Protein AF-A0A813HR28-F1 (afdb_monomer)

Secondary structure (DSSP, 8-state):
---HHHHHHHHHHHHHHHHHHHHHHHHHHHHTT------GGGGGEEEEPPTT-TT-TTS-SBHHHHHHHHHHTT-HHHHHHHHHHHHHHHHHHHH-GGG---EEE-EEEETTT--EEEBP---SSS---SPPBTTT----EEEEEEE-TTS-EE-EEE--S----S-S----------------------

Solvent-accessible surface area (backbone atoms only — not comparable to full-atom values): 11594 Å² total; per-residue (Å²): 137,89,47,70,67,61,55,53,54,52,52,54,52,52,53,53,52,50,54,53,50,53,53,50,50,56,53,50,60,58,58,72,70,72,73,70,79,75,63,73,70,32,58,36,29,28,43,44,66,42,92,89,37,80,81,46,85,84,60,47,68,17,44,41,54,41,35,52,51,29,45,77,69,70,35,54,67,23,26,52,40,31,52,53,33,51,51,51,31,52,54,52,59,74,60,40,85,85,72,57,78,54,48,73,45,62,25,24,37,24,80,80,68,16,50,41,43,60,48,36,92,72,72,88,77,83,79,69,91,50,38,34,36,68,89,77,67,48,58,67,33,32,41,46,47,39,40,46,98,87,69,48,77,50,76,42,53,41,80,47,92,66,75,87,78,84,89,79,77,97,72,85,83,86,78,82,81,82,83,81,83,81,93,78,78,89,79,88,82,136

Mean predicted aligned error: 13.17 Å

Nearest PDB structures (foldseek):
  4ywl-assembly1_A  TM=3.878E-01  e=2.815E-01  Pyrococcus furiosus DSM 3638
  7wpj-assembly1_A  TM=2.895E-01  e=6.536E+00  Staphylococcus aureus

Organism: Polarella glacialis (NCBI:txid89957)

Sequence (190 aa):
MDSEEGKAKRAAVAAGVAAAKEAQQAAASREVLVTEDIDDRLSLVLVEPNAGEEKDENIPRNLHNGVELLLKGGKADSARRLQQCVQSFFRLFELGPNSGAGKLGRACVCWSCGHCGLEGIVSEKGSSQVGVCMSCGETRTNYVQTILASGMAVPWVEASASPPESSAEKAEDADNDEDDGSLDGFDDHS

Structure (mmCIF, N/CA/C/O backbone):
data_AF-A0A813HR28-F1
#
_entry.id   AF-A0A813HR28-F1
#
loop_
_atom_site.group_PDB
_atom_site.id
_atom_site.type_symbol
_atom_site.label_atom_id
_atom_site.label_alt_id
_atom_site.label_comp_id
_atom_site.label_asym_id
_atom_site.label_entity_id
_atom_site.label_seq_id
_atom_site.pdbx_PDB_ins_code
_atom_site.Cartn_x
_atom_site.Cartn_y
_atom_site.Cartn_z
_atom_site.occupancy
_atom_site.B_iso_or_equiv
_atom_site.auth_seq_id
_atom_site.auth_comp_id
_atom_site.auth_asym_id
_atom_site.auth_atom_id
_atom_site.pdbx_PDB_model_num
ATOM 1 N N . MET A 1 1 ? -60.460 -4.716 32.148 1.00 55.06 1 MET A N 1
ATOM 2 C CA . MET A 1 1 ? -59.838 -3.405 31.855 1.00 55.06 1 MET A CA 1
ATOM 3 C C . MET A 1 1 ? -58.340 -3.648 31.773 1.00 55.06 1 MET A C 1
ATOM 5 O O . MET A 1 1 ? -57.580 -3.163 32.595 1.00 55.06 1 MET A O 1
ATOM 9 N N . ASP A 1 2 ? -57.943 -4.462 30.801 1.00 53.62 2 ASP A N 1
ATOM 10 C CA . ASP A 1 2 ? -56.555 -4.851 30.552 1.00 53.62 2 ASP A CA 1
ATOM 11 C C . ASP A 1 2 ? -56.102 -4.042 29.332 1.00 53.62 2 ASP A C 1
ATOM 13 O O . ASP A 1 2 ? -56.193 -4.480 28.191 1.00 53.62 2 ASP A O 1
ATOM 17 N N . SER A 1 3 ? -56.063 -2.724 29.518 1.00 58.66 3 SER A N 1
ATOM 18 C CA . SER A 1 3 ? -54.853 -1.927 29.742 1.00 58.66 3 SER A CA 1
ATOM 19 C C . SER A 1 3 ? -54.088 -1.711 28.443 1.00 58.66 3 SER A C 1
ATOM 21 O O . SER A 1 3 ? -53.201 -2.481 28.077 1.00 58.66 3 SER A O 1
ATOM 23 N N . GLU A 1 4 ? -54.408 -0.589 27.785 1.00 74.06 4 GLU A N 1
ATOM 24 C CA . GLU A 1 4 ? -53.591 0.043 26.737 1.00 74.06 4 GLU A CA 1
ATOM 25 C C . GLU A 1 4 ? -52.105 0.110 27.118 1.00 74.06 4 GLU A C 1
ATOM 27 O O . GLU A 1 4 ? -51.227 -0.040 26.269 1.00 74.06 4 GLU A O 1
ATOM 32 N N . GLU A 1 5 ? -51.818 0.219 28.415 1.00 74.88 5 GLU A N 1
ATOM 33 C CA . GLU A 1 5 ? -50.472 0.168 28.976 1.00 74.88 5 GLU A CA 1
ATOM 34 C C . GLU A 1 5 ? -49.713 -1.125 28.612 1.00 74.88 5 GLU A C 1
ATOM 36 O O . GLU A 1 5 ? -48.514 -1.100 28.329 1.00 74.88 5 GLU A O 1
ATOM 41 N N . GLY A 1 6 ? -50.409 -2.264 28.533 1.00 78.69 6 GLY A N 1
ATOM 42 C CA . GLY A 1 6 ? -49.833 -3.537 28.100 1.00 78.69 6 GLY A CA 1
ATOM 43 C C . GLY A 1 6 ? -49.532 -3.585 26.600 1.00 78.69 6 GLY A C 1
ATOM 44 O O . GLY A 1 6 ? -48.604 -4.281 26.183 1.00 78.69 6 GLY A O 1
ATOM 45 N N . LYS A 1 7 ? -50.275 -2.829 25.785 1.00 79.50 7 LYS A N 1
ATOM 46 C CA . LYS A 1 7 ? -50.050 -2.718 24.337 1.00 79.50 7 LYS A CA 1
ATOM 47 C C . LYS A 1 7 ? -48.843 -1.823 24.044 1.00 79.50 7 LYS A C 1
ATOM 49 O O . LYS A 1 7 ? -47.985 -2.206 23.251 1.00 79.50 7 LYS A O 1
ATOM 54 N N . ALA A 1 8 ? -48.722 -0.704 24.759 1.00 80.69 8 ALA A N 1
ATOM 55 C CA . ALA A 1 8 ? -47.580 0.204 24.663 1.00 80.69 8 ALA A CA 1
ATOM 56 C C . ALA A 1 8 ? -46.260 -0.470 25.084 1.00 80.69 8 ALA A C 1
ATOM 58 O O . ALA A 1 8 ? -45.263 -0.390 24.366 1.00 80.69 8 ALA A O 1
ATOM 59 N N . LYS A 1 9 ? -46.264 -1.219 26.197 1.00 82.62 9 LYS A N 1
ATOM 60 C CA . LYS A 1 9 ? -45.078 -1.954 26.674 1.00 82.62 9 LYS A CA 1
ATOM 61 C C . LYS A 1 9 ? -44.591 -3.000 25.665 1.00 82.62 9 LYS A C 1
ATOM 63 O O . LYS A 1 9 ? -43.393 -3.097 25.417 1.00 82.62 9 LYS A O 1
ATOM 68 N N . ARG A 1 10 ? -45.499 -3.749 25.026 1.00 83.62 10 ARG A N 1
ATOM 69 C CA . ARG A 1 10 ? -45.130 -4.741 23.995 1.00 83.62 10 ARG A CA 1
ATOM 70 C C . ARG A 1 10 ? -44.570 -4.090 22.728 1.00 83.62 10 ARG A C 1
ATOM 72 O O . ARG A 1 10 ? -43.623 -4.622 22.159 1.00 83.62 10 ARG A O 1
ATOM 79 N N . ALA A 1 11 ? -45.114 -2.944 22.317 1.00 83.94 11 ALA A N 1
ATOM 80 C CA . ALA A 1 11 ? -44.616 -2.204 21.158 1.00 83.94 11 ALA A CA 1
ATOM 81 C C . ALA A 1 11 ? -43.188 -1.674 21.382 1.00 83.94 11 ALA A C 1
ATOM 83 O O . ALA A 1 11 ? -42.338 -1.819 20.505 1.00 83.94 11 ALA A O 1
ATOM 84 N N . ALA A 1 12 ? -42.897 -1.145 22.575 1.00 83.88 12 ALA A N 1
ATOM 85 C CA . ALA A 1 12 ? -41.556 -0.678 22.929 1.00 83.88 12 ALA A CA 1
ATOM 86 C C . ALA A 1 12 ? -40.522 -1.819 22.940 1.00 83.88 12 ALA A C 1
ATOM 88 O O . ALA A 1 12 ? -39.421 -1.664 22.414 1.00 83.88 12 ALA A O 1
ATOM 89 N N . VAL A 1 13 ? -40.890 -2.989 23.475 1.00 87.56 13 VAL A N 1
ATOM 90 C CA . VAL A 1 13 ? -40.016 -4.175 23.462 1.00 87.56 13 VAL A CA 1
ATOM 91 C C . VAL A 1 13 ? -39.773 -4.665 22.032 1.00 87.56 13 VAL A C 1
ATOM 93 O O . VAL A 1 13 ? -38.633 -4.949 21.676 1.00 87.56 13 VAL A O 1
ATOM 96 N N . ALA A 1 14 ? -40.807 -4.712 21.186 1.00 86.62 14 ALA A N 1
ATOM 97 C CA . ALA A 1 14 ? -40.659 -5.118 19.788 1.00 86.62 14 ALA A CA 1
ATOM 98 C C . ALA A 1 14 ? -39.732 -4.174 18.999 1.00 86.62 14 ALA A C 1
ATOM 100 O O . ALA A 1 14 ? -38.884 -4.648 18.244 1.00 86.62 14 ALA A O 1
ATOM 101 N N . ALA A 1 15 ? -39.840 -2.859 19.220 1.00 86.00 15 ALA A N 1
ATOM 102 C CA . ALA A 1 15 ? -38.957 -1.870 18.602 1.00 86.00 15 ALA A CA 1
ATOM 103 C C . ALA A 1 15 ? -37.496 -2.023 19.064 1.00 86.00 15 ALA A C 1
ATOM 105 O O . ALA A 1 15 ? -36.584 -1.998 18.239 1.00 86.00 15 ALA A O 1
ATOM 106 N N . GLY A 1 16 ? -37.269 -2.254 20.363 1.00 86.88 16 GLY A N 1
ATOM 107 C CA . GLY A 1 16 ? -35.927 -2.503 20.899 1.00 86.88 16 GLY A CA 1
ATOM 108 C C . GLY A 1 16 ? -35.284 -3.776 20.339 1.00 86.88 16 GLY A C 1
ATOM 109 O O . GLY A 1 16 ? -34.107 -3.772 19.984 1.00 86.88 16 GLY A O 1
ATOM 110 N N . VAL A 1 17 ? -36.063 -4.854 20.194 1.00 87.25 17 VAL A N 1
ATOM 111 C CA . VAL A 1 17 ? -35.587 -6.118 19.606 1.00 87.25 17 VAL A CA 1
ATOM 112 C C . VAL A 1 17 ? -35.268 -5.958 18.116 1.00 87.25 17 VAL A C 1
ATOM 114 O O . VAL A 1 17 ? -34.267 -6.502 17.657 1.00 87.25 17 VAL A O 1
ATOM 117 N N . ALA A 1 18 ? -36.067 -5.194 17.363 1.00 86.06 18 ALA A N 1
ATOM 118 C CA . ALA A 1 18 ? -35.799 -4.922 15.951 1.00 86.06 18 ALA A CA 1
ATOM 119 C C . ALA A 1 18 ? -34.487 -4.142 15.756 1.00 86.06 18 ALA A C 1
ATOM 121 O O . ALA A 1 18 ? -33.635 -4.581 14.987 1.00 86.06 18 ALA A O 1
ATOM 122 N N . ALA A 1 19 ? -34.277 -3.068 16.524 1.00 85.19 19 ALA A N 1
ATOM 123 C CA . ALA A 1 19 ? -33.050 -2.271 16.462 1.00 85.19 19 ALA A CA 1
ATOM 124 C C . ALA A 1 19 ? -31.798 -3.082 16.846 1.00 85.19 19 ALA A C 1
ATOM 126 O O . ALA A 1 19 ? -30.759 -2.978 16.196 1.00 85.19 19 ALA A O 1
ATOM 127 N N . ALA A 1 20 ? -31.895 -3.939 17.870 1.00 85.19 20 ALA A N 1
ATOM 128 C CA . ALA A 1 20 ? -30.795 -4.818 18.266 1.00 85.19 20 ALA A CA 1
ATOM 129 C C . ALA A 1 20 ? -30.466 -5.862 17.187 1.00 85.19 20 ALA A C 1
ATOM 131 O O . ALA A 1 20 ? -29.294 -6.144 16.934 1.00 85.19 20 ALA A O 1
ATOM 132 N N . LYS A 1 21 ? -31.492 -6.411 16.525 1.00 83.62 21 LYS A N 1
ATOM 133 C CA . LYS A 1 21 ? -31.315 -7.387 15.448 1.00 83.62 21 LYS A CA 1
ATOM 134 C C . LYS A 1 21 ? -30.681 -6.748 14.214 1.00 83.62 21 LYS A C 1
ATOM 136 O O . LYS A 1 21 ? -29.790 -7.350 13.634 1.00 83.62 21 LYS A O 1
ATOM 141 N N . GLU A 1 22 ? -31.073 -5.527 13.861 1.00 81.00 22 GLU A N 1
ATOM 142 C CA . GLU A 1 22 ? -30.492 -4.769 12.745 1.00 81.00 22 GLU A CA 1
ATOM 143 C C . GLU A 1 22 ? -29.020 -4.403 13.012 1.00 81.00 22 GLU A C 1
ATOM 145 O O . GLU A 1 22 ? -28.164 -4.608 12.152 1.00 81.00 22 GLU A O 1
ATOM 150 N N . ALA A 1 23 ? -28.688 -3.995 14.244 1.00 74.81 23 ALA A N 1
ATOM 151 C CA . ALA A 1 23 ? -27.305 -3.763 14.665 1.00 74.81 23 ALA A CA 1
ATOM 152 C C . ALA A 1 23 ? -26.454 -5.050 14.643 1.00 74.81 23 ALA A C 1
ATOM 154 O O . ALA A 1 23 ? -25.317 -5.028 14.171 1.00 74.81 23 ALA A O 1
ATOM 155 N N . GLN A 1 24 ? -27.003 -6.184 15.098 1.00 73.19 24 GLN A N 1
ATOM 156 C CA . GLN A 1 24 ? -26.329 -7.486 15.007 1.00 73.19 24 GLN A CA 1
ATOM 157 C C . GLN A 1 24 ? -26.153 -7.949 13.560 1.00 73.19 24 GLN A C 1
ATOM 159 O O . GLN A 1 24 ? -25.108 -8.494 13.225 1.00 73.19 24 GLN A O 1
ATOM 164 N N . GLN A 1 25 ? -27.135 -7.722 12.688 1.00 72.56 25 GLN A N 1
ATOM 165 C CA . GLN A 1 25 ? -27.052 -8.122 11.284 1.00 72.56 25 GLN A CA 1
ATOM 166 C C . GLN A 1 25 ? -26.058 -7.244 10.508 1.00 72.56 25 GLN A C 1
ATOM 168 O O . GLN A 1 25 ? -25.321 -7.763 9.672 1.00 72.56 25 GLN A O 1
ATOM 173 N N . ALA A 1 26 ? -25.959 -5.950 10.833 1.00 64.25 26 ALA A N 1
ATOM 174 C CA . ALA A 1 26 ? -24.926 -5.055 10.311 1.00 64.25 26 ALA A CA 1
ATOM 175 C C . ALA A 1 26 ? -23.519 -5.442 10.806 1.00 64.25 26 ALA A C 1
ATOM 177 O O . ALA A 1 26 ? -22.567 -5.418 10.027 1.00 64.25 26 ALA A O 1
ATOM 178 N N . ALA A 1 27 ? -23.383 -5.859 12.070 1.00 61.34 27 ALA A N 1
ATOM 179 C CA . ALA A 1 27 ? -22.121 -6.360 12.617 1.00 61.34 27 ALA A CA 1
ATOM 180 C C . ALA A 1 27 ? -21.708 -7.708 11.993 1.00 61.34 27 ALA A C 1
ATOM 182 O O . ALA A 1 27 ? -20.568 -7.862 11.566 1.00 61.34 27 ALA A O 1
ATOM 183 N N . ALA A 1 28 ? -22.644 -8.648 11.844 1.00 59.62 28 ALA A N 1
ATOM 184 C CA . ALA A 1 28 ? -22.383 -9.959 11.249 1.00 59.62 28 ALA A CA 1
ATOM 185 C C . ALA A 1 28 ? -22.072 -9.869 9.744 1.00 59.62 28 ALA A C 1
ATOM 187 O O . ALA A 1 28 ? -21.164 -10.536 9.255 1.00 59.62 28 ALA A O 1
ATOM 188 N N . SER A 1 29 ? -22.762 -8.993 9.005 1.00 57.06 29 SER A N 1
ATOM 189 C CA . SER A 1 29 ? -22.463 -8.752 7.581 1.00 57.06 29 SER A CA 1
ATOM 190 C C . SER A 1 29 ? -21.098 -8.082 7.382 1.00 57.06 29 SER A C 1
ATOM 192 O O . SER A 1 29 ? -20.493 -8.211 6.320 1.00 57.06 29 SER A O 1
ATOM 194 N N . ARG A 1 30 ? -20.591 -7.394 8.413 1.00 53.44 30 ARG A N 1
ATOM 195 C CA . ARG A 1 30 ? -19.249 -6.809 8.436 1.00 53.44 30 ARG A CA 1
ATOM 196 C C . ARG A 1 30 ? -18.159 -7.839 8.757 1.00 53.44 30 ARG A C 1
ATOM 198 O O . ARG A 1 30 ? -17.052 -7.677 8.261 1.00 53.44 30 ARG A O 1
ATOM 205 N N . GLU A 1 31 ? -18.457 -8.894 9.520 1.00 50.56 31 GLU A N 1
ATOM 206 C CA . GLU A 1 31 ? -17.506 -9.991 9.780 1.00 50.56 31 GLU A CA 1
ATOM 207 C C . GLU A 1 31 ? -17.376 -10.973 8.604 1.00 50.56 31 GLU A C 1
ATOM 209 O O . GLU A 1 31 ? -16.281 -11.453 8.326 1.00 50.56 31 GLU A O 1
ATOM 214 N N . VAL A 1 32 ? -18.451 -11.240 7.854 1.00 51.25 32 VAL A N 1
ATOM 215 C CA . VAL A 1 32 ? -18.431 -12.258 6.779 1.00 51.25 32 VAL A CA 1
ATOM 216 C C . VAL A 1 32 ? -17.663 -11.806 5.521 1.00 51.25 32 VAL A C 1
ATOM 218 O O . VAL A 1 32 ? -17.256 -12.635 4.715 1.00 51.25 32 VAL A O 1
ATOM 221 N N . LEU A 1 33 ? -17.376 -10.510 5.366 1.00 49.22 33 LEU A N 1
ATOM 222 C CA . LEU A 1 33 ? -16.606 -9.971 4.232 1.00 49.22 33 LEU A CA 1
ATOM 223 C C . LEU A 1 33 ? -15.078 -9.972 4.441 1.00 49.22 33 LEU A C 1
ATOM 225 O O . LEU A 1 33 ? -14.357 -9.482 3.576 1.00 49.22 33 LEU A O 1
ATOM 229 N N . VAL A 1 34 ? -14.576 -10.507 5.562 1.00 50.47 34 VAL A N 1
ATOM 230 C CA . VAL A 1 34 ? -13.158 -10.422 5.975 1.00 50.47 34 VAL A CA 1
ATOM 231 C C . VAL A 1 34 ? -12.502 -11.808 6.047 1.00 50.47 34 VAL A C 1
ATOM 233 O O . VAL A 1 34 ? -11.789 -12.142 6.985 1.00 50.47 34 VAL A O 1
ATOM 236 N N . THR A 1 35 ? -12.752 -12.643 5.044 1.00 55.00 35 THR A N 1
ATOM 237 C CA . THR A 1 35 ? -11.897 -13.805 4.731 1.00 55.00 35 THR A CA 1
ATOM 238 C C . THR A 1 35 ? -11.616 -13.850 3.231 1.00 55.00 35 THR A C 1
ATOM 240 O O . THR A 1 35 ? -11.616 -14.905 2.613 1.00 55.00 35 THR A O 1
ATOM 243 N N . GLU A 1 36 ? -11.411 -12.684 2.610 1.00 63.62 36 GLU A N 1
ATOM 244 C CA . GLU A 1 36 ? -10.717 -12.665 1.322 1.00 63.62 36 GLU A CA 1
ATOM 245 C C . GLU A 1 36 ? -9.285 -13.136 1.614 1.00 63.62 36 GLU A C 1
ATOM 247 O O . GLU A 1 36 ? -8.572 -12.469 2.370 1.00 63.62 36 GLU A O 1
ATOM 252 N N . ASP A 1 37 ? -8.917 -14.317 1.106 1.00 87.62 37 ASP A N 1
ATOM 253 C CA . ASP A 1 37 ? -7.559 -14.855 1.183 1.00 87.62 37 ASP A CA 1
ATOM 254 C C . ASP A 1 37 ? -6.572 -13.750 0.787 1.00 87.62 37 ASP A C 1
ATOM 256 O O . ASP A 1 37 ? -6.600 -13.243 -0.338 1.00 87.62 37 ASP A O 1
ATOM 260 N N . ILE A 1 38 ? -5.746 -13.321 1.746 1.00 91.56 38 ILE A N 1
ATOM 261 C CA . ILE A 1 38 ? -4.747 -12.279 1.510 1.00 91.56 38 ILE A CA 1
ATOM 262 C C . ILE A 1 38 ? -3.758 -12.839 0.490 1.00 91.56 38 ILE A C 1
ATOM 264 O O . ILE A 1 38 ? -3.138 -13.868 0.735 1.00 91.56 38 ILE A O 1
ATOM 268 N N . ASP A 1 39 ? -3.596 -12.153 -0.641 1.00 92.00 39 ASP A N 1
ATOM 269 C CA . ASP A 1 39 ? -2.691 -12.592 -1.707 1.00 92.00 39 ASP A CA 1
ATOM 270 C C . ASP A 1 39 ? -1.248 -12.736 -1.180 1.00 92.00 39 ASP A C 1
ATOM 272 O O . ASP A 1 39 ? -0.618 -11.758 -0.765 1.00 92.00 39 ASP A O 1
ATOM 276 N N . ASP A 1 40 ? -0.693 -13.949 -1.221 1.00 94.44 40 ASP A N 1
ATOM 277 C CA . ASP A 1 40 ? 0.668 -14.238 -0.750 1.00 94.44 40 ASP A CA 1
ATOM 278 C C . ASP A 1 40 ? 1.736 -13.386 -1.456 1.00 94.44 40 ASP A C 1
ATOM 280 O O . ASP A 1 40 ? 2.784 -13.085 -0.873 1.00 94.44 40 ASP A O 1
ATOM 284 N N . ARG A 1 41 ? 1.474 -12.913 -2.686 1.00 95.56 41 ARG A N 1
ATOM 285 C CA . ARG A 1 41 ? 2.396 -12.041 -3.438 1.00 95.56 41 ARG A CA 1
ATOM 286 C C . ARG A 1 41 ? 2.599 -10.681 -2.776 1.00 95.56 41 ARG A C 1
ATOM 288 O O . ARG A 1 41 ? 3.597 -10.020 -3.053 1.00 95.56 41 ARG A O 1
ATOM 295 N N . LEU A 1 42 ? 1.720 -10.269 -1.860 1.00 96.75 42 LEU A N 1
ATOM 296 C CA . LEU A 1 42 ? 1.915 -9.065 -1.044 1.00 96.75 42 LEU A CA 1
ATOM 297 C C . LEU A 1 42 ? 3.170 -9.149 -0.162 1.00 96.75 42 LEU A C 1
ATOM 299 O O . LEU A 1 42 ? 3.723 -8.115 0.209 1.00 96.75 42 LEU A O 1
ATOM 303 N N . SER A 1 43 ? 3.650 -10.357 0.150 1.00 97.19 43 SER A N 1
ATOM 304 C CA . SER A 1 43 ? 4.902 -10.552 0.891 1.00 97.19 43 SER A CA 1
ATOM 305 C C . SER A 1 43 ? 6.149 -10.149 0.090 1.00 97.19 43 SER A C 1
ATOM 307 O O . SER A 1 43 ? 7.179 -9.840 0.689 1.00 97.19 43 SER A O 1
ATOM 309 N N . LEU A 1 44 ? 6.044 -10.090 -1.246 1.00 97.38 44 LEU A N 1
ATOM 310 C CA . LEU A 1 44 ? 7.114 -9.669 -2.160 1.00 97.38 44 LEU A CA 1
ATOM 311 C C . LEU A 1 44 ? 7.291 -8.146 -2.211 1.00 97.38 44 LEU A C 1
ATOM 313 O O . LEU A 1 44 ? 8.283 -7.657 -2.747 1.00 97.38 44 LEU A O 1
ATOM 317 N N . VAL A 1 45 ? 6.329 -7.387 -1.684 1.00 97.94 45 VAL A N 1
ATOM 318 C CA . VAL A 1 45 ? 6.376 -5.924 -1.663 1.00 97.94 45 VAL A CA 1
ATOM 319 C C . VAL A 1 45 ? 6.791 -5.470 -0.269 1.00 97.94 45 VAL A C 1
ATOM 321 O O . VAL A 1 45 ? 5.992 -5.475 0.670 1.00 97.94 45 VAL A O 1
ATOM 324 N N . LEU A 1 46 ? 8.066 -5.112 -0.132 1.00 98.06 46 LEU A N 1
ATOM 325 C CA . LEU A 1 46 ? 8.670 -4.666 1.117 1.00 98.06 46 LEU A CA 1
ATOM 326 C C . LEU A 1 46 ? 8.304 -3.212 1.400 1.00 98.06 46 LEU A C 1
ATOM 328 O O . LEU A 1 46 ? 8.226 -2.394 0.486 1.00 98.06 46 LEU A O 1
ATOM 332 N N . VAL A 1 47 ? 8.095 -2.897 2.673 1.00 97.62 47 VAL A N 1
ATOM 333 C CA . VAL A 1 47 ? 7.859 -1.527 3.137 1.00 97.62 47 VAL A CA 1
ATOM 334 C C . VAL A 1 47 ? 9.187 -0.958 3.617 1.00 97.62 47 VAL A C 1
ATOM 336 O O . VAL A 1 47 ? 9.866 -1.569 4.441 1.00 97.62 47 VAL A O 1
ATOM 339 N N . GLU A 1 48 ? 9.548 0.214 3.110 1.00 95.88 48 GLU A N 1
ATOM 340 C CA . GLU A 1 48 ? 10.733 0.955 3.525 1.00 95.88 48 GLU A CA 1
ATOM 341 C C . GLU A 1 48 ? 10.355 1.909 4.676 1.00 95.88 48 GLU A C 1
ATOM 343 O O . GLU A 1 48 ? 9.539 2.820 4.476 1.00 95.88 48 GLU A O 1
ATOM 348 N N . PRO A 1 49 ? 10.911 1.727 5.889 1.00 94.88 49 PRO A N 1
ATOM 349 C CA . PRO A 1 49 ? 10.690 2.657 6.993 1.00 94.88 49 PRO A CA 1
ATOM 350 C C . PRO A 1 49 ? 11.170 4.066 6.626 1.00 94.88 49 PRO A C 1
ATOM 352 O O . PRO A 1 49 ? 12.197 4.220 5.957 1.00 94.88 49 PRO A O 1
ATOM 355 N N . ASN A 1 50 ? 10.451 5.101 7.066 1.00 93.25 50 ASN A N 1
ATOM 356 C CA . ASN A 1 50 ? 10.932 6.471 6.902 1.00 93.25 50 ASN A CA 1
ATOM 357 C C . ASN A 1 50 ? 12.111 6.742 7.854 1.00 93.25 50 ASN A C 1
ATOM 359 O O . ASN A 1 50 ? 12.389 5.972 8.776 1.00 93.25 50 ASN A O 1
ATOM 363 N N . ALA A 1 51 ? 12.795 7.871 7.652 1.00 91.31 51 ALA A N 1
ATOM 364 C CA . ALA A 1 51 ? 13.883 8.290 8.533 1.00 91.31 51 ALA A CA 1
ATOM 365 C C . ALA A 1 51 ? 13.408 8.412 9.991 1.00 91.31 51 ALA A C 1
ATOM 367 O O . ALA A 1 51 ? 12.487 9.174 10.288 1.00 91.31 51 ALA A O 1
ATOM 368 N N . GLY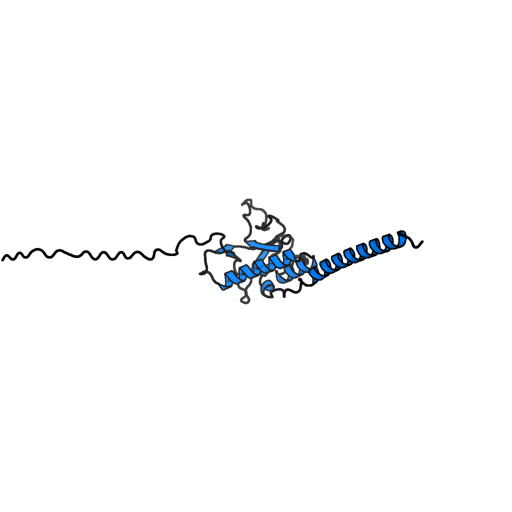 A 1 52 ? 14.063 7.688 10.898 1.00 91.88 52 GLY A N 1
ATOM 369 C CA . GLY A 1 52 ? 13.710 7.624 12.318 1.00 91.88 52 GLY A CA 1
ATOM 370 C C . GLY A 1 52 ? 12.716 6.518 12.690 1.00 91.88 52 GLY A C 1
ATOM 371 O O . GLY A 1 52 ? 12.496 6.296 13.881 1.00 91.88 52 GLY A O 1
ATOM 372 N N . GLU A 1 53 ? 12.143 5.805 11.716 1.00 93.38 53 GLU A N 1
ATOM 373 C CA . GLU A 1 53 ? 11.232 4.670 11.932 1.00 93.38 53 GLU A CA 1
ATOM 374 C C . GLU A 1 53 ? 11.951 3.309 11.850 1.00 93.38 53 GLU A C 1
ATOM 376 O O . GLU A 1 53 ? 11.327 2.262 11.988 1.00 93.38 53 GLU A O 1
ATOM 381 N N . GLU A 1 54 ? 13.274 3.272 11.655 1.00 92.38 54 GLU A N 1
ATOM 382 C CA . GLU A 1 54 ? 14.018 2.039 11.341 1.00 92.38 54 GLU A CA 1
ATOM 383 C C . GLU A 1 54 ? 14.003 1.005 12.479 1.00 92.38 54 GLU A C 1
ATOM 385 O O . GLU A 1 54 ? 14.265 -0.178 12.261 1.00 92.38 54 GLU A O 1
ATOM 390 N N . LYS A 1 55 ? 13.732 1.457 13.707 1.00 93.12 55 LYS A N 1
ATOM 391 C CA . LYS A 1 55 ? 13.635 0.622 14.913 1.00 93.12 55 LYS A CA 1
ATOM 392 C C . LYS A 1 55 ? 12.203 0.468 15.418 1.00 93.12 55 LYS A C 1
ATOM 394 O O . LYS A 1 55 ? 12.015 -0.120 16.480 1.00 93.12 55 LYS A O 1
ATOM 399 N N . ASP A 1 56 ? 11.218 1.022 14.716 1.00 93.44 56 ASP A N 1
ATOM 400 C CA . ASP A 1 56 ? 9.827 0.924 15.138 1.00 93.44 56 ASP A CA 1
ATOM 401 C C . ASP A 1 56 ? 9.271 -0.459 14.783 1.00 93.44 56 ASP A C 1
ATOM 403 O O . ASP A 1 56 ? 9.103 -0.822 13.618 1.00 93.44 56 ASP A O 1
ATOM 407 N N . GLU A 1 57 ? 8.984 -1.248 15.818 1.00 92.38 57 GLU A N 1
ATOM 408 C CA . GLU A 1 57 ? 8.415 -2.591 15.689 1.00 92.38 57 GLU A CA 1
ATOM 409 C C . GLU A 1 57 ? 6.990 -2.579 15.113 1.00 92.38 57 GLU A C 1
ATOM 411 O O . GLU A 1 57 ? 6.507 -3.615 14.654 1.00 92.38 57 GLU A O 1
ATOM 416 N N . ASN A 1 58 ? 6.320 -1.421 15.109 1.00 91.44 58 ASN A N 1
ATOM 417 C CA . ASN A 1 58 ? 4.971 -1.269 14.573 1.00 91.44 58 ASN A CA 1
ATOM 418 C C . ASN A 1 58 ? 4.945 -1.060 13.054 1.00 91.44 58 ASN A C 1
ATOM 420 O O . ASN A 1 58 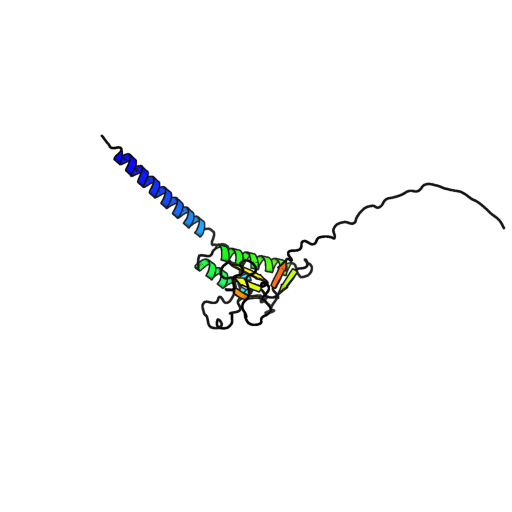? 3.864 -1.117 12.461 1.00 91.44 58 ASN A O 1
ATOM 424 N N . ILE A 1 59 ? 6.096 -0.830 12.411 1.00 94.88 59 ILE A N 1
ATOM 425 C CA . ILE A 1 59 ? 6.158 -0.695 10.956 1.00 94.88 59 ILE A CA 1
ATOM 426 C C . ILE A 1 59 ? 6.123 -2.092 10.324 1.00 94.88 59 ILE A C 1
ATOM 428 O O . ILE A 1 59 ? 7.005 -2.921 10.579 1.00 94.88 59 ILE A O 1
ATOM 432 N N . PRO A 1 60 ? 5.104 -2.401 9.500 1.00 96.69 60 PRO A N 1
ATOM 433 C CA . PRO A 1 60 ? 5.019 -3.698 8.850 1.00 96.69 60 PRO A CA 1
ATOM 434 C C . PRO A 1 60 ? 6.198 -3.872 7.894 1.00 96.69 60 PRO A C 1
ATOM 436 O O . PRO A 1 60 ? 6.564 -2.951 7.178 1.00 96.69 60 PRO A O 1
ATOM 439 N N . ARG A 1 61 ? 6.782 -5.072 7.851 1.00 96.81 61 ARG A N 1
ATOM 440 C CA . ARG A 1 61 ? 7.964 -5.357 7.013 1.00 96.81 61 ARG A CA 1
ATOM 441 C C . ARG A 1 61 ? 7.643 -5.467 5.519 1.00 96.81 61 ARG A C 1
ATOM 443 O O . ARG A 1 61 ? 8.512 -5.275 4.676 1.00 96.81 61 ARG A O 1
ATOM 450 N N . ASN A 1 62 ? 6.406 -5.827 5.197 1.00 97.81 62 ASN A N 1
ATOM 451 C CA . ASN A 1 62 ? 5.901 -6.012 3.841 1.00 97.81 62 ASN A CA 1
ATOM 452 C C . ASN A 1 62 ? 4.399 -5.681 3.798 1.00 97.81 62 ASN A C 1
ATOM 454 O O . ASN A 1 62 ? 3.762 -5.484 4.841 1.00 97.81 62 ASN A O 1
ATOM 458 N N . LEU A 1 63 ? 3.821 -5.627 2.599 1.00 97.94 63 LEU A N 1
ATOM 459 C CA . LEU A 1 63 ? 2.409 -5.282 2.433 1.00 97.94 63 LEU A CA 1
ATOM 460 C C . LEU A 1 63 ? 1.445 -6.367 2.914 1.00 97.94 63 LEU A C 1
ATOM 462 O O . LEU A 1 63 ? 0.323 -6.023 3.270 1.00 97.94 63 LEU A O 1
ATOM 466 N N . HIS A 1 64 ? 1.861 -7.632 3.004 1.00 97.25 64 HIS A N 1
ATOM 467 C CA . HIS A 1 64 ? 1.031 -8.687 3.596 1.00 97.25 64 HIS A CA 1
ATOM 468 C C . HIS A 1 64 ? 0.762 -8.383 5.081 1.00 97.25 64 HIS A C 1
ATOM 470 O O . HIS A 1 64 ? -0.389 -8.257 5.499 1.00 97.25 64 HIS A O 1
ATOM 476 N N . ASN A 1 65 ? 1.819 -8.111 5.855 1.00 96.81 65 ASN A N 1
ATOM 477 C CA . ASN A 1 65 ? 1.713 -7.645 7.240 1.00 96.81 65 ASN A CA 1
ATOM 478 C C . ASN A 1 65 ? 0.953 -6.309 7.338 1.00 96.81 65 ASN A C 1
ATOM 480 O O . ASN A 1 65 ? 0.214 -6.080 8.295 1.00 96.81 65 ASN A O 1
ATOM 484 N N . GLY A 1 66 ? 1.119 -5.424 6.349 1.00 96.88 66 GLY A N 1
ATOM 485 C CA . GLY A 1 66 ? 0.385 -4.161 6.262 1.00 96.88 66 GLY A CA 1
ATOM 486 C C . GLY A 1 66 ? -1.129 -4.351 6.108 1.00 96.88 66 GLY A C 1
ATOM 487 O O . GLY A 1 66 ? -1.905 -3.675 6.783 1.00 96.88 66 GLY A O 1
ATOM 488 N N . VAL A 1 67 ? -1.561 -5.299 5.271 1.00 96.81 67 VAL A N 1
ATOM 489 C CA . VAL A 1 67 ? -2.976 -5.672 5.120 1.00 96.81 67 VAL A CA 1
ATOM 490 C C . VAL A 1 67 ? -3.518 -6.232 6.432 1.00 96.81 67 VAL A C 1
ATOM 492 O O . VAL A 1 67 ? -4.552 -5.754 6.899 1.00 96.81 67 VAL A O 1
ATOM 495 N N . GLU A 1 68 ? -2.811 -7.164 7.080 1.00 95.06 68 GLU A N 1
ATOM 496 C CA . GLU A 1 68 ? -3.231 -7.678 8.389 1.00 95.06 68 GLU A CA 1
ATOM 497 C C . GLU A 1 68 ? -3.395 -6.565 9.430 1.00 95.06 68 GLU A C 1
ATOM 499 O O . GLU A 1 68 ? -4.356 -6.573 10.201 1.00 95.06 68 GLU A O 1
ATOM 504 N N . LEU A 1 69 ? -2.464 -5.606 9.465 1.00 95.06 69 LEU A N 1
ATOM 505 C CA . LEU A 1 69 ? -2.509 -4.479 10.391 1.00 95.06 69 LEU A CA 1
ATOM 506 C C . LEU A 1 69 ? -3.753 -3.612 10.154 1.00 95.06 69 LEU A C 1
ATOM 508 O O . LEU A 1 69 ? -4.439 -3.242 11.109 1.00 95.06 69 LEU A O 1
ATOM 512 N N . LEU A 1 70 ? -4.084 -3.320 8.892 1.00 95.38 70 LEU A N 1
ATOM 513 C CA . LEU A 1 70 ? -5.297 -2.578 8.534 1.00 95.38 70 LEU A CA 1
ATOM 514 C C . LEU A 1 70 ? -6.568 -3.339 8.937 1.00 95.38 70 LEU A C 1
ATOM 516 O O . LEU A 1 70 ? -7.490 -2.730 9.486 1.00 95.38 70 LEU A O 1
ATOM 520 N N . LEU A 1 71 ? -6.603 -4.657 8.724 1.00 94.06 71 LEU A N 1
ATOM 521 C CA . LEU A 1 71 ? -7.724 -5.513 9.122 1.00 94.06 71 LEU A CA 1
ATOM 522 C C . LEU A 1 71 ? -7.900 -5.549 10.645 1.00 94.06 71 LEU A C 1
ATOM 524 O O . LEU A 1 71 ? -8.996 -5.282 11.138 1.00 94.06 71 LEU A O 1
ATOM 528 N N . LYS A 1 72 ? -6.816 -5.780 11.399 1.00 93.31 72 LYS A N 1
ATOM 529 C CA . LYS A 1 72 ? -6.804 -5.740 12.874 1.00 93.31 72 LYS A CA 1
ATOM 530 C C . LYS A 1 72 ? -7.222 -4.366 13.410 1.00 93.31 72 LYS A C 1
ATOM 532 O O . LYS A 1 72 ? -7.880 -4.281 14.442 1.00 93.31 72 LYS A O 1
ATOM 537 N N . GLY A 1 73 ? -6.898 -3.293 12.686 1.00 93.69 73 GLY A N 1
ATOM 538 C CA . GLY A 1 73 ? -7.329 -1.925 12.979 1.00 93.69 73 GLY A CA 1
ATOM 539 C C . GLY A 1 73 ? -8.768 -1.588 12.563 1.00 93.69 73 GLY A C 1
ATOM 540 O O . GLY A 1 73 ? -9.165 -0.428 12.666 1.00 93.69 73 GLY A O 1
ATOM 541 N N . GLY A 1 74 ? -9.547 -2.550 12.054 1.00 92.56 74 GLY A N 1
ATOM 542 C CA . GLY A 1 74 ? -10.931 -2.342 11.621 1.00 92.56 74 GLY A CA 1
ATOM 543 C C . GLY A 1 74 ? -11.084 -1.520 10.335 1.00 92.56 74 GLY A C 1
ATOM 544 O O . GLY A 1 74 ? -12.191 -1.063 10.044 1.00 92.56 74 GLY A O 1
ATOM 545 N N . LYS A 1 75 ? -10.002 -1.336 9.565 1.00 95.06 75 LYS A N 1
ATOM 546 C CA . LYS A 1 75 ? -9.947 -0.575 8.305 1.00 95.06 75 LYS A CA 1
ATOM 547 C C . LYS A 1 75 ? -10.048 -1.503 7.087 1.00 95.06 75 LYS A C 1
ATOM 549 O O . LYS A 1 75 ? -9.155 -1.531 6.238 1.00 95.06 75 LYS A O 1
ATOM 554 N N . ALA A 1 76 ? -11.134 -2.271 7.005 1.00 93.19 76 ALA A N 1
ATOM 555 C CA . ALA A 1 76 ? -11.336 -3.266 5.947 1.00 93.19 76 ALA A CA 1
ATOM 556 C C . ALA A 1 76 ? -11.305 -2.661 4.530 1.00 93.19 76 ALA A C 1
ATOM 558 O O . ALA A 1 76 ? -10.683 -3.232 3.638 1.00 93.19 76 ALA A O 1
ATOM 559 N N . ASP A 1 77 ? -11.888 -1.475 4.330 1.00 94.69 77 ASP A N 1
ATOM 560 C CA . ASP A 1 77 ? -11.887 -0.804 3.022 1.00 94.69 77 ASP A CA 1
ATOM 561 C C . ASP A 1 77 ? -10.475 -0.408 2.571 1.00 94.69 77 ASP A C 1
ATOM 563 O O . ASP A 1 77 ? -10.101 -0.627 1.418 1.00 94.69 77 ASP A O 1
ATOM 567 N N . SER A 1 78 ? -9.656 0.114 3.492 1.00 96.69 78 SER A N 1
ATOM 568 C CA . SER A 1 78 ? -8.252 0.432 3.217 1.00 96.69 78 SER A CA 1
ATOM 569 C C . SER A 1 78 ? -7.454 -0.834 2.892 1.00 96.69 78 SER A C 1
ATOM 571 O O . SER A 1 78 ? -6.652 -0.831 1.963 1.00 96.69 78 SER A O 1
ATOM 573 N N . ALA A 1 79 ? -7.691 -1.929 3.620 1.00 95.69 79 ALA A N 1
ATOM 574 C CA . ALA A 1 79 ? -7.046 -3.214 3.357 1.00 95.69 79 ALA A CA 1
ATOM 575 C C . ALA A 1 79 ? -7.403 -3.752 1.962 1.00 95.69 79 ALA A C 1
ATOM 577 O O . ALA A 1 79 ? -6.510 -4.101 1.193 1.00 95.69 79 ALA A O 1
ATOM 578 N N . ARG A 1 80 ? -8.691 -3.751 1.593 1.00 94.69 80 ARG A N 1
ATOM 579 C CA . ARG A 1 80 ? -9.147 -4.156 0.254 1.00 94.69 80 ARG A CA 1
ATOM 580 C C . ARG A 1 80 ? -8.514 -3.298 -0.833 1.00 94.69 80 ARG A C 1
ATOM 582 O O . ARG A 1 80 ? -8.021 -3.825 -1.828 1.00 94.69 80 ARG A O 1
ATOM 589 N N . ARG A 1 81 ? -8.509 -1.979 -0.641 1.00 96.38 81 ARG A N 1
ATOM 590 C CA . ARG A 1 81 ? -7.920 -1.049 -1.604 1.00 96.38 81 ARG A CA 1
ATOM 591 C C . ARG A 1 81 ? -6.431 -1.317 -1.818 1.00 96.38 81 ARG A C 1
ATOM 593 O O . ARG A 1 81 ? -5.979 -1.310 -2.960 1.00 96.38 81 ARG A O 1
ATOM 600 N N . LEU A 1 82 ? -5.699 -1.607 -0.743 1.00 97.38 82 LEU A N 1
ATOM 601 C CA . LEU A 1 82 ? -4.282 -1.955 -0.807 1.00 97.38 82 LEU A CA 1
ATOM 602 C C . LEU A 1 82 ? -4.056 -3.201 -1.667 1.00 97.38 82 LEU A C 1
ATOM 604 O O . LEU A 1 82 ? -3.214 -3.181 -2.566 1.00 97.38 82 LEU A O 1
ATOM 608 N N . GLN A 1 83 ? -4.855 -4.249 -1.451 1.00 96.25 83 GLN A N 1
ATOM 609 C CA . GLN A 1 83 ? -4.789 -5.467 -2.260 1.00 96.25 83 GLN A CA 1
ATOM 610 C C . GLN A 1 83 ? -5.083 -5.185 -3.739 1.00 96.25 83 GLN A C 1
ATOM 612 O O . GLN A 1 83 ? -4.318 -5.601 -4.604 1.00 96.25 83 GLN A O 1
ATOM 617 N N . GLN A 1 84 ? -6.137 -4.422 -4.042 1.00 95.88 84 GLN A N 1
ATOM 618 C CA . GLN A 1 84 ? -6.511 -4.071 -5.419 1.00 95.88 84 GLN A CA 1
ATOM 619 C C . GLN A 1 84 ? -5.408 -3.294 -6.152 1.00 95.88 84 GLN A C 1
ATOM 621 O O . GLN A 1 84 ? -5.128 -3.565 -7.323 1.00 95.88 84 GLN A O 1
ATOM 626 N N . CYS A 1 85 ? -4.761 -2.350 -5.468 1.00 96.56 85 CYS A N 1
ATOM 627 C CA . CYS A 1 85 ? -3.621 -1.607 -5.997 1.00 96.56 85 CYS A CA 1
ATOM 628 C C . CYS A 1 85 ? -2.461 -2.542 -6.377 1.00 96.56 85 CYS A C 1
ATOM 630 O O . CYS A 1 85 ? -1.972 -2.500 -7.505 1.00 96.56 85 CYS A O 1
ATOM 632 N N . VAL A 1 86 ? -2.062 -3.433 -5.467 1.00 96.56 86 VAL A N 1
ATOM 633 C CA . VAL A 1 86 ? -0.938 -4.359 -5.688 1.00 96.56 86 VAL A CA 1
ATOM 634 C C . VAL A 1 86 ? -1.266 -5.405 -6.758 1.00 96.56 86 VAL A C 1
ATOM 636 O O . VAL A 1 86 ? -0.432 -5.707 -7.608 1.00 96.56 86 VAL A O 1
ATOM 639 N N . GLN A 1 87 ? -2.498 -5.917 -6.784 1.00 95.38 87 GLN A N 1
ATOM 640 C CA . GLN A 1 87 ? -2.964 -6.816 -7.843 1.00 95.38 87 GLN A CA 1
ATOM 641 C C . GLN A 1 87 ? -2.926 -6.141 -9.218 1.00 95.38 87 GLN A C 1
ATOM 643 O O . GLN A 1 87 ? -2.552 -6.778 -10.202 1.00 95.38 87 GLN A O 1
ATOM 648 N N . SER A 1 88 ? -3.285 -4.857 -9.294 1.00 94.31 88 SER A N 1
ATOM 649 C CA . SER A 1 88 ? -3.207 -4.084 -10.539 1.00 94.31 88 SER A CA 1
ATOM 650 C C . SER A 1 88 ? -1.759 -3.937 -11.009 1.00 94.31 88 SER A C 1
ATOM 652 O O . SER A 1 88 ? -1.482 -4.150 -12.188 1.00 94.31 88 SER A O 1
ATOM 654 N N . PHE A 1 89 ? -0.830 -3.666 -10.087 1.00 94.75 89 PHE A N 1
ATOM 655 C CA . PHE A 1 89 ? 0.606 -3.652 -10.371 1.00 94.75 89 PHE A CA 1
ATOM 656 C C . PHE A 1 89 ? 1.097 -4.998 -10.928 1.00 94.75 89 PHE A C 1
ATOM 658 O O . PHE A 1 89 ? 1.706 -5.020 -11.997 1.00 94.75 89 PHE A O 1
ATOM 665 N N . PHE A 1 90 ? 0.792 -6.125 -10.272 1.00 94.50 90 PHE A N 1
ATOM 666 C CA . PHE A 1 90 ? 1.236 -7.441 -10.752 1.00 94.50 90 PHE A CA 1
ATOM 667 C C . PHE A 1 90 ? 0.650 -7.794 -12.119 1.00 94.50 90 PHE A C 1
ATOM 669 O O . PHE A 1 90 ? 1.375 -8.305 -12.966 1.00 94.50 90 PHE A O 1
ATOM 676 N N . ARG A 1 91 ? -0.619 -7.453 -12.380 1.00 93.06 91 ARG A N 1
ATOM 677 C CA . ARG A 1 91 ? -1.221 -7.636 -13.711 1.00 93.06 91 ARG A CA 1
ATOM 678 C C . ARG A 1 91 ? -0.464 -6.860 -14.787 1.00 93.06 91 ARG A C 1
ATOM 680 O O . ARG A 1 91 ? -0.167 -7.417 -15.836 1.00 93.06 91 ARG A O 1
ATOM 687 N N . LEU A 1 92 ? -0.133 -5.592 -14.536 1.00 91.69 92 LEU A N 1
ATOM 688 C CA . LEU A 1 92 ? 0.636 -4.778 -15.485 1.00 91.69 92 LEU A CA 1
ATOM 689 C C . LEU A 1 92 ? 2.060 -5.308 -15.673 1.00 91.69 92 LEU A C 1
ATOM 691 O O . LEU A 1 92 ? 2.572 -5.325 -16.789 1.00 91.69 92 LEU A O 1
ATOM 695 N N . PHE A 1 93 ? 2.686 -5.773 -14.595 1.00 90.94 93 PHE A N 1
ATOM 696 C CA . PHE A 1 93 ? 4.018 -6.360 -14.639 1.00 90.94 93 PHE A CA 1
ATOM 697 C C . PHE A 1 93 ? 4.053 -7.657 -15.466 1.00 90.94 93 PHE A C 1
ATOM 699 O O . PHE A 1 93 ? 4.940 -7.829 -16.300 1.00 90.94 93 PHE A O 1
ATOM 706 N N . GLU A 1 94 ? 3.065 -8.539 -15.288 1.00 91.06 94 GLU A N 1
ATOM 707 C CA . GLU A 1 94 ? 2.925 -9.808 -16.022 1.00 91.06 94 GLU A CA 1
ATOM 708 C C . GLU A 1 94 ? 2.662 -9.603 -17.523 1.00 91.06 94 GLU A C 1
ATOM 710 O O . GLU A 1 94 ? 3.132 -10.393 -18.342 1.00 91.06 94 GLU A O 1
ATOM 715 N N . LEU A 1 95 ? 1.966 -8.525 -17.904 1.00 89.19 95 LEU A N 1
ATOM 716 C CA . LEU A 1 95 ? 1.753 -8.158 -19.311 1.00 89.19 95 LEU A CA 1
ATOM 717 C C . LEU A 1 95 ? 3.039 -7.684 -20.013 1.00 89.19 95 LEU A C 1
ATOM 719 O O . LEU A 1 95 ? 3.112 -7.680 -21.244 1.00 89.19 95 LEU A O 1
ATOM 723 N N . GLY A 1 96 ? 4.063 -7.304 -19.247 1.00 82.19 96 GLY A N 1
ATOM 724 C CA . GLY A 1 96 ? 5.357 -6.874 -19.758 1.00 82.19 96 GLY A CA 1
ATOM 725 C C . GLY A 1 96 ? 5.349 -5.494 -20.443 1.00 82.19 96 GLY A C 1
ATOM 726 O O . GLY A 1 96 ? 4.300 -4.876 -20.655 1.00 82.19 96 GLY A O 1
ATOM 727 N N . PRO A 1 97 ? 6.538 -4.991 -20.826 1.00 70.75 97 PRO A N 1
ATOM 728 C CA . PRO A 1 97 ? 6.742 -3.618 -21.305 1.00 70.75 97 PRO A CA 1
ATOM 729 C C . PRO A 1 97 ? 6.093 -3.298 -22.663 1.00 70.75 97 PRO A C 1
ATOM 731 O O . PRO A 1 97 ? 6.011 -2.133 -23.035 1.00 70.75 97 PRO A O 1
ATOM 734 N N . ASN A 1 98 ? 5.613 -4.303 -23.403 1.00 65.94 98 ASN A N 1
ATOM 735 C CA . ASN A 1 98 ? 4.997 -4.119 -24.723 1.00 65.94 98 ASN A CA 1
ATOM 736 C C . ASN A 1 98 ? 3.492 -3.799 -24.665 1.00 65.94 98 ASN A C 1
ATOM 738 O O . ASN A 1 98 ? 2.878 -3.584 -25.706 1.00 65.94 98 ASN A O 1
ATOM 742 N N . SER A 1 99 ? 2.885 -3.792 -23.475 1.00 63.09 99 SER A N 1
ATOM 743 C CA . SER A 1 99 ? 1.429 -3.675 -23.309 1.00 63.09 99 SER A CA 1
ATOM 744 C C . SER A 1 99 ? 0.895 -2.235 -23.221 1.00 63.09 99 SER A C 1
ATOM 746 O O . SER A 1 99 ? -0.319 -2.040 -23.186 1.00 63.09 99 SER A O 1
ATOM 748 N N . GLY A 1 100 ? 1.763 -1.217 -23.245 1.00 61.41 100 GLY A N 1
ATOM 749 C CA . GLY A 1 100 ? 1.361 0.191 -23.319 1.00 61.41 100 GLY A CA 1
ATOM 750 C C . GLY A 1 100 ? 2.306 1.145 -22.589 1.00 61.41 100 GLY A C 1
ATOM 751 O O . GLY A 1 100 ? 3.205 0.727 -21.861 1.00 61.41 100 GLY A O 1
ATOM 752 N N . ALA A 1 101 ? 2.094 2.451 -22.783 1.00 63.41 101 ALA A N 1
AT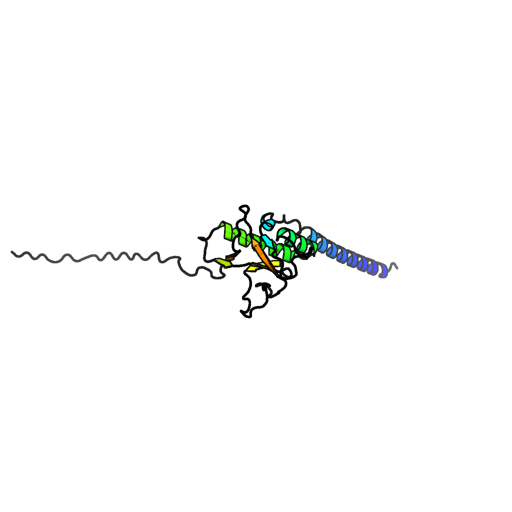OM 753 C CA . ALA A 1 101 ? 2.839 3.528 -22.131 1.00 63.41 101 ALA A CA 1
ATOM 754 C C . ALA A 1 101 ? 2.527 3.585 -20.621 1.00 63.41 101 ALA A C 1
ATOM 756 O O . ALA A 1 101 ? 1.754 4.424 -20.173 1.00 63.41 101 ALA A O 1
ATOM 757 N N . GLY A 1 102 ? 3.072 2.668 -19.826 1.00 81.12 102 GLY A N 1
ATOM 758 C CA . GLY A 1 102 ? 2.982 2.713 -18.366 1.00 81.12 102 GLY A CA 1
ATOM 759 C C . GLY A 1 102 ? 3.916 3.767 -17.769 1.00 81.12 102 GLY A C 1
ATOM 760 O O . GLY A 1 102 ? 4.982 4.054 -18.315 1.00 81.12 102 GLY A O 1
ATOM 761 N N . LYS A 1 103 ? 3.537 4.346 -16.628 1.00 89.38 103 LYS A N 1
ATOM 762 C CA . LYS A 1 103 ? 4.457 5.150 -15.814 1.00 89.38 103 LYS A CA 1
ATOM 763 C C . LYS A 1 103 ? 5.273 4.213 -14.933 1.00 89.38 103 LYS A C 1
ATOM 765 O O . LYS A 1 103 ? 4.710 3.322 -14.302 1.00 89.38 103 LYS A O 1
ATOM 770 N N . LEU A 1 104 ? 6.582 4.436 -14.889 1.00 91.31 104 LEU A N 1
ATOM 771 C CA . LEU A 1 104 ? 7.513 3.724 -14.017 1.00 91.31 104 LEU A CA 1
ATOM 772 C C . LEU A 1 104 ? 8.018 4.668 -12.929 1.00 91.31 104 LEU A C 1
ATOM 774 O O . LEU A 1 104 ? 8.296 5.834 -13.210 1.00 91.31 104 LEU A O 1
ATOM 778 N N . GLY A 1 105 ? 8.174 4.173 -11.704 1.00 91.81 105 GLY A N 1
ATOM 779 C CA . GLY A 1 105 ? 8.715 4.985 -10.618 1.00 91.81 105 GLY A CA 1
ATOM 780 C C . GLY A 1 105 ? 8.764 4.278 -9.271 1.00 91.81 105 GLY A C 1
ATOM 781 O O . GLY A 1 105 ? 8.671 3.051 -9.184 1.00 91.81 105 GLY A O 1
ATOM 782 N N . ARG A 1 106 ? 8.940 5.076 -8.212 1.00 93.00 106 ARG A N 1
ATOM 783 C CA . ARG A 1 106 ? 8.825 4.615 -6.826 1.00 93.00 106 ARG A CA 1
ATOM 784 C C . ARG A 1 106 ? 7.380 4.742 -6.370 1.00 93.00 106 ARG A C 1
ATOM 786 O O . ARG A 1 106 ? 6.709 5.727 -6.677 1.00 93.00 106 ARG A O 1
ATOM 793 N N . ALA A 1 107 ? 6.927 3.739 -5.632 1.00 95.50 107 ALA A N 1
ATOM 794 C CA . ALA A 1 107 ? 5.603 3.730 -5.043 1.00 95.50 107 ALA A CA 1
ATOM 795 C C . ALA A 1 107 ? 5.659 3.955 -3.537 1.00 95.50 107 ALA A C 1
ATOM 797 O O . ALA A 1 107 ? 6.661 3.661 -2.882 1.00 95.50 107 ALA A O 1
ATOM 798 N N . CYS A 1 108 ? 4.554 4.448 -2.991 1.00 96.62 108 CYS A N 1
ATOM 799 C CA . CYS A 1 108 ? 4.323 4.542 -1.563 1.00 96.62 108 CYS A CA 1
ATOM 800 C C . CYS A 1 108 ? 2.963 3.945 -1.187 1.00 96.62 108 CYS A C 1
ATOM 802 O O . CYS A 1 108 ? 2.013 3.948 -1.973 1.00 96.62 108 CYS A O 1
ATOM 804 N N . VAL A 1 109 ? 2.870 3.434 0.038 1.00 97.75 109 VAL A N 1
ATOM 805 C CA . VAL A 1 109 ? 1.627 2.956 0.648 1.00 97.75 109 VAL A CA 1
ATOM 806 C C . VAL A 1 109 ? 1.095 3.998 1.624 1.00 97.75 109 VAL A C 1
ATOM 808 O O . VAL A 1 109 ? 1.832 4.505 2.462 1.00 97.75 109 VAL A O 1
ATOM 811 N N . CYS A 1 110 ? -0.196 4.318 1.541 1.00 97.62 110 CYS A N 1
ATOM 812 C CA . CYS A 1 110 ? -0.872 5.227 2.462 1.00 97.62 110 CYS A CA 1
ATOM 813 C C . CYS A 1 110 ? -1.657 4.463 3.532 1.00 97.62 110 CYS A C 1
ATOM 815 O O . CYS A 1 110 ? -2.682 3.841 3.247 1.00 97.62 110 CYS A O 1
ATOM 817 N N . TRP A 1 111 ? -1.251 4.597 4.795 1.00 96.81 111 TRP A N 1
ATOM 818 C CA . TRP A 1 111 ? -1.884 3.903 5.929 1.00 96.81 111 TRP A CA 1
ATOM 819 C C . TRP A 1 111 ? -3.246 4.478 6.357 1.00 96.81 111 TRP A C 1
ATOM 821 O O . TRP A 1 111 ? -3.968 3.879 7.167 1.00 96.81 111 TRP A O 1
ATOM 831 N N . SER A 1 112 ? -3.617 5.645 5.825 1.00 96.56 112 SER A N 1
ATOM 832 C CA . SER A 1 112 ? -4.933 6.251 6.048 1.00 96.56 112 SER A CA 1
ATOM 833 C C . SER A 1 112 ? -5.979 5.664 5.100 1.00 96.56 112 SER A C 1
ATOM 835 O O . SER A 1 112 ? -6.982 5.123 5.564 1.00 96.56 112 SER A O 1
ATOM 837 N N . CYS A 1 113 ? -5.744 5.728 3.784 1.00 97.31 113 CYS A N 1
ATOM 838 C CA . CYS A 1 113 ? -6.742 5.342 2.779 1.00 97.31 113 CYS A CA 1
ATOM 839 C C . CYS A 1 113 ? -6.489 3.980 2.113 1.00 97.31 113 CYS A C 1
ATOM 841 O O . CYS A 1 113 ? -7.332 3.531 1.340 1.00 97.31 113 CYS A O 1
ATOM 843 N N . GLY A 1 114 ? -5.345 3.339 2.372 1.00 97.31 114 GLY A N 1
ATOM 844 C CA . GLY A 1 114 ? -4.981 2.049 1.783 1.00 97.31 114 GLY A CA 1
ATOM 845 C C . GLY A 1 114 ? -4.526 2.108 0.325 1.00 97.31 114 GLY A C 1
ATOM 846 O O . GLY A 1 114 ? -4.315 1.071 -0.286 1.00 97.31 114 GLY A O 1
ATOM 847 N N . HIS A 1 115 ? -4.384 3.292 -0.272 1.00 97.81 115 HIS A N 1
ATOM 848 C CA . HIS A 1 115 ? -3.834 3.402 -1.621 1.00 97.81 115 HIS A CA 1
ATOM 849 C C . HIS A 1 115 ? -2.343 3.042 -1.624 1.00 97.81 115 HIS A C 1
ATOM 851 O O . HIS A 1 115 ? -1.596 3.530 -0.776 1.00 97.81 115 HIS A O 1
ATOM 857 N N . CYS A 1 116 ? -1.926 2.223 -2.585 1.00 97.81 116 CYS A N 1
ATOM 858 C CA . CYS A 1 116 ? -0.527 1.943 -2.883 1.00 97.81 116 CYS A CA 1
ATOM 859 C C . CYS A 1 116 ? -0.289 2.215 -4.365 1.00 97.81 116 CYS A C 1
ATOM 861 O O . CYS A 1 116 ? -1.043 1.722 -5.205 1.00 97.81 116 CYS A O 1
ATOM 863 N N . GLY A 1 117 ? 0.700 3.038 -4.673 1.00 96.25 117 GLY A N 1
ATOM 864 C CA . GLY A 1 117 ? 0.917 3.494 -6.035 1.00 96.25 117 GLY A CA 1
ATOM 865 C C . GLY A 1 117 ? 2.066 4.475 -6.151 1.00 96.25 117 GLY A C 1
ATOM 866 O O . GLY A 1 117 ? 2.734 4.753 -5.155 1.00 96.25 117 GLY A O 1
ATOM 867 N N . LEU A 1 118 ? 2.298 4.987 -7.359 1.00 94.25 118 LEU A N 1
ATOM 868 C CA . LEU A 1 118 ? 3.333 5.983 -7.623 1.00 94.25 118 LEU A CA 1
ATOM 869 C C . LEU A 1 118 ? 3.171 7.198 -6.702 1.00 94.25 118 LEU A C 1
ATOM 871 O O . LEU A 1 118 ? 2.061 7.625 -6.375 1.00 94.25 118 LEU A O 1
ATOM 875 N N . GLU A 1 119 ? 4.300 7.744 -6.260 1.00 88.25 119 GLU A N 1
ATOM 876 C CA . GLU A 1 119 ? 4.291 8.939 -5.424 1.00 88.25 119 GLU A CA 1
ATOM 877 C C . GLU A 1 119 ? 3.738 10.163 -6.174 1.00 88.25 119 GLU A C 1
ATOM 879 O O . GLU A 1 119 ? 3.934 10.334 -7.381 1.00 88.25 119 GLU A O 1
ATOM 884 N N . GLY A 1 120 ? 3.042 11.041 -5.447 1.00 83.25 120 GLY A N 1
ATOM 885 C CA . GLY A 1 120 ? 2.643 12.340 -5.980 1.00 83.25 120 GLY A CA 1
ATOM 886 C C . GLY A 1 120 ? 3.842 13.254 -6.230 1.00 83.25 120 GLY A C 1
ATOM 887 O O . GLY A 1 120 ? 4.948 12.996 -5.767 1.00 83.25 120 GLY A O 1
ATOM 888 N N . ILE A 1 121 ? 3.614 14.363 -6.940 1.00 72.50 121 ILE A N 1
ATOM 889 C CA . ILE A 1 121 ? 4.655 15.366 -7.207 1.00 72.50 121 ILE A CA 1
ATOM 890 C C . ILE A 1 121 ? 5.150 15.933 -5.870 1.00 72.50 121 ILE A C 1
ATOM 892 O O . ILE A 1 121 ? 4.480 16.758 -5.243 1.00 72.50 121 ILE A O 1
ATOM 896 N N . VAL A 1 122 ? 6.331 15.494 -5.433 1.00 62.91 122 VAL A N 1
ATOM 897 C CA . VAL A 1 122 ? 7.024 16.076 -4.287 1.00 62.91 122 VAL A CA 1
ATOM 898 C C . VAL A 1 122 ? 7.613 17.403 -4.757 1.00 62.91 122 VAL A C 1
ATOM 900 O O . VAL A 1 122 ? 8.429 17.443 -5.673 1.00 62.91 122 VAL A O 1
ATOM 903 N N . SER A 1 123 ? 7.154 18.512 -4.172 1.00 51.41 123 SER A N 1
ATOM 904 C CA . SER A 1 123 ? 7.693 19.844 -4.467 1.00 51.41 123 SER A CA 1
ATOM 905 C C . SER A 1 123 ? 9.213 19.826 -4.274 1.00 51.41 123 SER A C 1
ATOM 907 O O . SER A 1 123 ? 9.679 19.431 -3.207 1.00 51.41 123 SER A O 1
ATOM 909 N N . GLU A 1 124 ? 9.974 20.248 -5.294 1.00 54.03 124 GLU A N 1
ATOM 910 C CA . GLU A 1 124 ? 11.443 20.127 -5.445 1.00 54.03 124 GLU A CA 1
ATOM 911 C C . GLU A 1 124 ? 12.291 20.767 -4.322 1.00 54.03 124 GLU A C 1
ATOM 913 O O . GLU A 1 124 ? 13.518 20.820 -4.388 1.00 54.03 124 GLU A O 1
ATOM 918 N N . LYS A 1 125 ? 11.677 21.242 -3.238 1.00 50.16 125 LYS A N 1
ATOM 919 C CA . LYS A 1 125 ? 12.353 21.829 -2.081 1.00 50.16 125 LYS A CA 1
ATOM 920 C C . LYS A 1 125 ? 12.664 20.779 -1.006 1.00 50.16 125 LYS A C 1
ATOM 922 O O . LYS A 1 125 ? 12.248 20.891 0.138 1.00 50.16 125 LYS A O 1
ATOM 927 N N . GLY A 1 126 ? 13.444 19.773 -1.397 1.00 49.78 126 GLY A N 1
ATOM 928 C CA . GLY A 1 126 ? 14.634 19.326 -0.664 1.00 49.78 126 GLY A CA 1
ATOM 929 C C . GLY A 1 12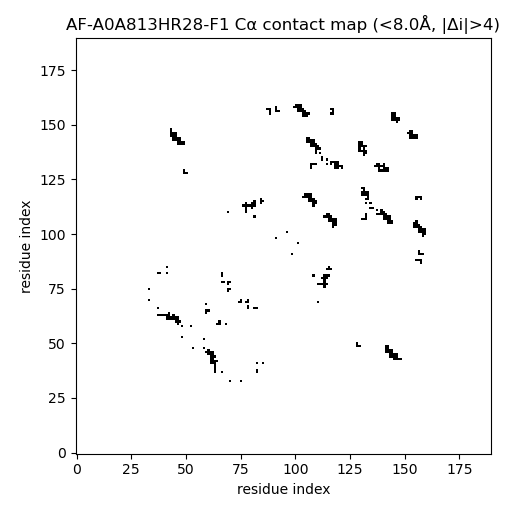6 ? 14.563 18.786 0.772 1.00 49.78 126 GLY A C 1
ATOM 930 O O . GLY A 1 126 ? 15.627 18.737 1.383 1.00 49.78 126 GLY A O 1
ATOM 931 N N . SER A 1 127 ? 13.428 18.379 1.359 1.00 52.22 127 SER A N 1
ATOM 932 C CA . SER A 1 127 ? 13.494 17.907 2.763 1.00 52.22 127 SER A CA 1
ATOM 933 C C . SER A 1 127 ? 12.465 16.896 3.269 1.00 52.22 127 SER A C 1
ATOM 935 O O . SER A 1 127 ? 12.372 16.709 4.481 1.00 52.22 127 SER A O 1
ATOM 937 N N . SER A 1 128 ? 11.709 16.190 2.430 1.00 54.69 128 SER A N 1
ATOM 938 C CA . SER A 1 128 ? 10.870 15.102 2.958 1.00 54.69 128 SER A CA 1
ATOM 939 C C . SER A 1 128 ? 11.088 13.806 2.209 1.00 54.69 128 SER A C 1
ATOM 941 O O . SER A 1 128 ? 10.644 13.621 1.085 1.00 54.69 128 SER A O 1
ATOM 943 N N . GLN A 1 129 ? 11.765 12.892 2.903 1.00 71.44 129 GLN A N 1
ATOM 944 C CA . GLN A 1 129 ? 11.978 11.486 2.562 1.00 71.44 129 GLN A CA 1
ATOM 945 C C . GLN A 1 129 ? 10.671 10.673 2.654 1.00 71.44 129 GLN A C 1
ATOM 9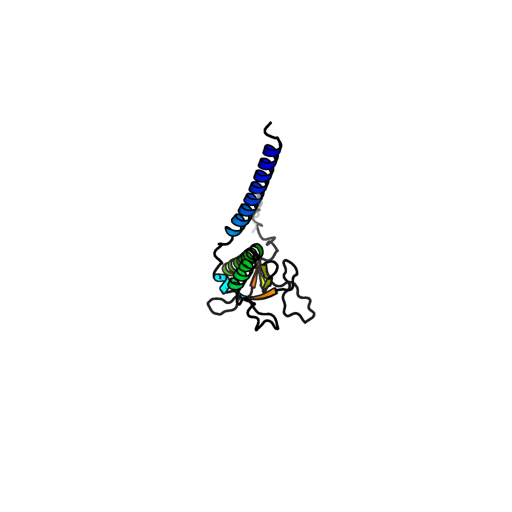47 O O . GLN A 1 129 ? 10.707 9.474 2.892 1.00 71.44 129 GLN A O 1
ATOM 952 N N . VAL A 1 130 ? 9.519 11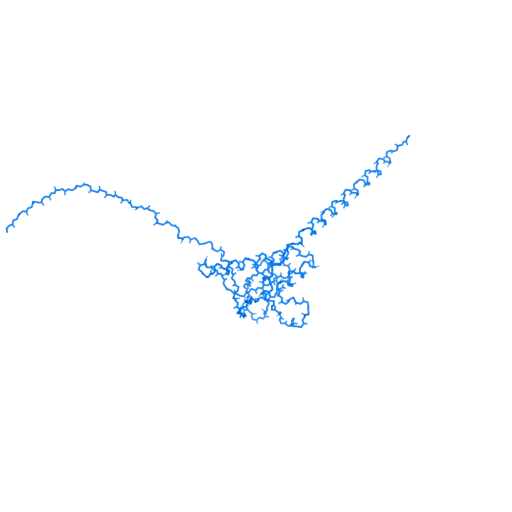.328 2.508 1.00 83.31 130 VAL A N 1
ATOM 953 C CA . VAL A 1 130 ? 8.192 10.762 2.733 1.00 83.31 130 VAL A CA 1
ATOM 954 C C . VAL A 1 130 ? 7.346 11.060 1.506 1.00 83.31 130 VAL A C 1
ATOM 956 O O . VAL A 1 130 ? 7.269 12.209 1.068 1.00 83.31 130 VAL A O 1
ATOM 959 N N . GLY A 1 131 ? 6.738 10.022 0.938 1.00 85.75 131 GLY A N 1
ATOM 960 C CA . GLY A 1 131 ? 5.875 10.166 -0.227 1.00 85.75 131 GLY A CA 1
ATOM 961 C C . GLY A 1 131 ? 4.570 10.890 0.115 1.00 85.75 131 GLY A C 1
ATOM 962 O O . GLY A 1 131 ? 4.069 10.834 1.243 1.00 85.75 131 GLY A O 1
ATOM 963 N N . VAL A 1 132 ? 3.971 11.540 -0.882 1.00 91.94 132 VAL A N 1
ATOM 964 C CA . VAL A 1 132 ? 2.606 12.078 -0.778 1.00 91.94 132 VAL A CA 1
ATOM 965 C C . VAL A 1 132 ? 1.656 11.138 -1.505 1.00 91.94 132 VAL A C 1
ATOM 967 O O . VAL A 1 132 ? 1.869 10.811 -2.673 1.00 91.94 132 VAL A O 1
ATOM 970 N N . CYS A 1 133 ? 0.591 10.709 -0.828 1.00 94.62 133 CYS A N 1
ATOM 971 C CA . CYS A 1 133 ? -0.406 9.831 -1.430 1.00 94.62 133 CYS A CA 1
ATOM 972 C C . CYS A 1 133 ? -1.152 10.545 -2.569 1.00 94.62 133 CYS A C 1
ATOM 974 O O . CYS A 1 133 ? -1.872 11.513 -2.317 1.00 94.62 133 CYS A O 1
ATOM 976 N N . MET A 1 134 ? -1.086 10.023 -3.798 1.00 92.75 134 MET A N 1
ATOM 977 C CA . MET A 1 134 ? -1.811 10.601 -4.941 1.00 92.75 134 MET A CA 1
ATOM 978 C C . MET A 1 134 ? -3.336 10.550 -4.797 1.00 92.75 134 MET A C 1
ATOM 980 O O . MET A 1 134 ? -4.035 11.369 -5.386 1.00 92.75 134 MET A O 1
ATOM 984 N N . SER A 1 135 ? -3.873 9.614 -4.006 1.00 94.56 135 SER A N 1
ATOM 985 C CA . SER A 1 135 ? -5.323 9.496 -3.843 1.00 94.56 135 SER A CA 1
ATOM 986 C C . SER A 1 135 ? -5.925 10.480 -2.844 1.00 94.56 135 SER A C 1
ATOM 988 O O . SER A 1 135 ? -7.075 10.865 -3.035 1.00 94.56 135 SER A O 1
ATOM 990 N N . CYS A 1 136 ? -5.250 10.785 -1.735 1.00 95.06 136 CYS A N 1
ATOM 991 C CA . CYS A 1 136 ? -5.846 11.586 -0.656 1.00 95.06 136 CYS A CA 1
ATOM 992 C C . CYS A 1 136 ? -4.959 12.730 -0.153 1.00 95.06 136 CYS A C 1
ATOM 994 O O . CYS A 1 136 ? -5.393 13.472 0.722 1.00 95.06 136 CYS A O 1
ATOM 996 N N . GLY A 1 137 ? -3.736 12.875 -0.673 1.00 92.25 137 GLY A N 1
ATOM 997 C CA . GLY A 1 137 ? -2.804 13.945 -0.305 1.00 92.25 137 GLY A CA 1
ATOM 998 C C . GLY A 1 137 ? -2.148 13.801 1.072 1.00 92.25 137 GLY A C 1
ATOM 999 O O . GLY A 1 137 ? -1.415 14.689 1.490 1.00 92.25 137 GLY A O 1
ATOM 1000 N N . GLU A 1 138 ? -2.403 12.706 1.789 1.00 93.81 138 GLU A N 1
ATOM 1001 C CA . GLU A 1 138 ? -1.820 12.437 3.107 1.00 93.81 138 GLU A CA 1
ATOM 1002 C C . GLU A 1 138 ? -0.321 12.102 3.007 1.00 93.81 138 GLU A C 1
ATOM 1004 O O . GLU A 1 138 ? 0.119 11.468 2.043 1.00 93.81 138 GLU A O 1
ATOM 1009 N N . THR A 1 139 ? 0.442 12.490 4.033 1.00 92.31 139 THR A N 1
ATOM 1010 C CA . THR A 1 139 ? 1.899 12.276 4.123 1.00 92.31 139 THR A CA 1
ATOM 1011 C C . THR A 1 139 ? 2.278 11.105 5.019 1.00 92.31 139 THR A C 1
ATOM 1013 O O . THR A 1 139 ? 3.433 10.711 5.049 1.00 92.31 139 THR A O 1
ATOM 1016 N N . ARG A 1 140 ? 1.325 10.498 5.733 1.00 93.06 140 ARG A N 1
ATOM 1017 C CA . ARG A 1 140 ? 1.528 9.232 6.459 1.00 93.06 140 ARG A CA 1
ATOM 1018 C C . ARG A 1 140 ? 1.622 8.060 5.486 1.00 93.06 140 ARG A C 1
ATOM 1020 O O . ARG A 1 140 ? 0.699 7.247 5.366 1.00 93.06 140 ARG A O 1
ATOM 1027 N N . THR A 1 141 ? 2.729 8.034 4.758 1.00 95.31 141 THR A N 1
ATOM 1028 C CA . THR A 1 141 ? 3.069 7.009 3.785 1.00 95.31 141 THR A CA 1
ATOM 1029 C C . THR A 1 141 ? 4.456 6.450 4.063 1.00 95.31 141 THR A C 1
ATOM 1031 O O . THR A 1 141 ? 5.285 7.098 4.698 1.00 95.31 141 THR A O 1
ATOM 1034 N N . ASN A 1 142 ? 4.703 5.247 3.567 1.00 96.25 142 ASN A N 1
ATOM 1035 C CA . ASN A 1 142 ? 6.035 4.662 3.495 1.00 96.25 142 ASN A CA 1
ATOM 1036 C C . ASN A 1 142 ? 6.295 4.264 2.047 1.00 96.25 142 ASN A C 1
ATOM 1038 O O . ASN A 1 142 ? 5.365 3.855 1.345 1.00 96.25 142 ASN A O 1
ATOM 1042 N N . TYR A 1 143 ? 7.540 4.383 1.593 1.00 96.56 143 TYR A N 1
ATOM 1043 C CA . TYR A 1 143 ? 7.906 3.852 0.285 1.00 96.56 143 TYR A CA 1
ATOM 1044 C C . TYR A 1 143 ? 7.823 2.330 0.287 1.00 96.56 143 TYR A C 1
ATOM 1046 O O . TYR A 1 143 ? 7.918 1.683 1.332 1.00 96.56 143 TYR A O 1
ATOM 1054 N N . VAL A 1 144 ? 7.620 1.761 -0.894 1.00 97.38 144 VAL A N 1
ATOM 1055 C CA . VAL A 1 144 ? 7.612 0.316 -1.079 1.00 97.38 144 VAL A CA 1
ATOM 1056 C C . VAL A 1 144 ? 8.587 -0.099 -2.166 1.00 97.38 144 VAL A C 1
ATOM 1058 O O . VAL A 1 144 ? 8.784 0.609 -3.156 1.00 97.38 144 VAL A O 1
ATOM 1061 N N . GLN A 1 145 ? 9.171 -1.279 -1.986 1.00 97.19 145 GLN A N 1
ATOM 1062 C CA . GLN A 1 145 ? 10.066 -1.900 -2.946 1.00 97.19 145 GLN A CA 1
ATOM 1063 C C . GLN A 1 145 ? 9.613 -3.329 -3.224 1.00 97.19 145 GLN A C 1
ATOM 1065 O O . GLN A 1 145 ? 9.553 -4.170 -2.329 1.00 97.19 145 GLN A O 1
ATOM 1070 N N . THR A 1 146 ? 9.315 -3.619 -4.486 1.00 96.94 146 THR A N 1
ATOM 1071 C CA . THR A 1 146 ? 8.967 -4.974 -4.911 1.00 96.94 146 THR A CA 1
ATOM 1072 C C . THR A 1 146 ? 10.239 -5.766 -5.191 1.00 96.94 146 THR A C 1
ATOM 1074 O O . THR A 1 146 ? 11.042 -5.376 -6.042 1.00 96.94 146 THR A O 1
ATOM 1077 N N . ILE A 1 147 ? 10.404 -6.895 -4.505 1.00 96.00 147 ILE A N 1
ATOM 1078 C CA . ILE A 1 147 ? 11.520 -7.826 -4.677 1.00 96.00 147 ILE A CA 1
ATOM 1079 C C . ILE A 1 147 ? 10.982 -9.137 -5.248 1.00 96.00 147 ILE A C 1
ATOM 1081 O O . ILE A 1 147 ? 10.143 -9.802 -4.644 1.00 96.00 147 ILE A O 1
ATOM 1085 N N . LEU A 1 148 ? 11.467 -9.525 -6.426 1.00 92.75 148 LEU A N 1
ATOM 1086 C CA . LEU A 1 148 ? 11.117 -10.810 -7.030 1.00 92.75 148 LEU A CA 1
ATOM 1087 C C . LEU A 1 148 ? 11.750 -11.973 -6.256 1.00 92.75 148 LEU A C 1
ATOM 1089 O O . LEU A 1 148 ? 12.740 -11.803 -5.550 1.00 92.75 148 LEU A O 1
ATOM 1093 N N . ALA A 1 149 ? 11.259 -13.193 -6.485 1.00 90.81 149 ALA A N 1
ATOM 1094 C CA . ALA A 1 149 ? 11.863 -14.408 -5.927 1.00 90.81 149 ALA A CA 1
ATOM 1095 C C . ALA A 1 149 ? 13.352 -14.586 -6.306 1.00 90.81 149 ALA A C 1
ATOM 1097 O O . ALA A 1 149 ? 14.096 -15.257 -5.598 1.00 90.81 149 ALA A O 1
ATOM 1098 N N . SER A 1 150 ? 13.803 -13.957 -7.398 1.00 92.25 150 SER A N 1
ATOM 1099 C CA . SER A 1 150 ? 15.215 -13.903 -7.802 1.00 92.25 150 SER A CA 1
ATOM 1100 C C . SER A 1 150 ? 16.081 -12.967 -6.945 1.00 92.25 150 SER A C 1
ATOM 1102 O O . SER A 1 150 ? 17.293 -12.922 -7.137 1.00 92.25 150 SER A O 1
ATOM 1104 N N . GLY A 1 151 ? 15.481 -12.189 -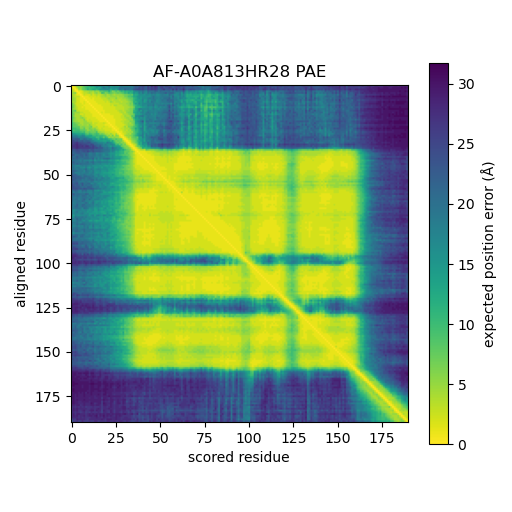6.039 1.00 93.00 151 GLY A N 1
ATOM 1105 C CA . GLY A 1 151 ? 16.135 -11.119 -5.283 1.00 93.00 151 GLY A CA 1
ATOM 1106 C C . GLY A 1 151 ? 16.280 -9.805 -6.058 1.00 93.00 151 GLY A C 1
ATOM 1107 O O . GLY A 1 151 ? 16.816 -8.837 -5.526 1.00 93.00 151 GLY A O 1
ATOM 1108 N N . MET A 1 152 ? 15.811 -9.744 -7.308 1.00 94.25 152 MET A N 1
ATOM 1109 C CA . MET A 1 152 ? 15.863 -8.529 -8.118 1.00 94.25 152 MET A CA 1
ATOM 1110 C C . MET A 1 152 ? 14.763 -7.549 -7.700 1.00 94.25 152 MET A C 1
ATOM 1112 O O . MET A 1 152 ? 13.588 -7.917 -7.643 1.00 94.25 152 MET A O 1
ATOM 1116 N N . ALA A 1 153 ? 15.148 -6.294 -7.463 1.00 95.00 153 ALA A N 1
ATOM 1117 C CA . ALA A 1 153 ? 14.203 -5.203 -7.271 1.00 95.00 153 ALA A CA 1
ATOM 1118 C C . ALA A 1 153 ? 13.600 -4.780 -8.614 1.00 95.00 153 ALA A C 1
ATOM 1120 O O . ALA A 1 153 ? 14.330 -4.568 -9.585 1.00 95.00 153 ALA A O 1
ATOM 1121 N N . VAL A 1 154 ? 12.278 -4.631 -8.657 1.00 93.56 154 VAL A N 1
ATOM 1122 C CA . VAL A 1 154 ? 11.557 -4.160 -9.845 1.00 93.56 154 VAL A CA 1
ATOM 1123 C C . VAL A 1 154 ? 10.896 -2.809 -9.579 1.00 93.56 154 VAL A C 1
ATOM 1125 O O . VAL A 1 154 ? 10.346 -2.603 -8.493 1.00 93.56 154 VAL A O 1
ATOM 1128 N N . PRO A 1 155 ? 10.961 -1.866 -10.539 1.00 93.44 155 PRO A N 1
ATOM 1129 C CA . PRO A 1 155 ? 10.287 -0.583 -10.403 1.00 93.44 155 PRO A CA 1
ATOM 1130 C C . PRO A 1 155 ? 8.771 -0.778 -10.375 1.00 93.44 155 PRO A C 1
ATOM 1132 O O . PRO A 1 155 ? 8.238 -1.716 -10.975 1.00 93.44 155 PRO A O 1
ATOM 1135 N N . TRP A 1 156 ? 8.070 0.135 -9.707 1.00 94.88 156 TRP A N 1
ATOM 1136 C CA . TRP A 1 156 ? 6.616 0.132 -9.725 1.00 94.88 156 TRP A CA 1
ATOM 1137 C C . TRP A 1 156 ? 6.107 0.591 -11.092 1.00 94.88 156 TRP A C 1
ATOM 1139 O O . TRP A 1 156 ? 6.667 1.520 -11.678 1.00 94.88 156 TRP A O 1
ATOM 1149 N N . VAL A 1 157 ? 5.046 -0.048 -11.584 1.00 93.00 157 VAL A N 1
ATOM 1150 C CA . VAL A 1 157 ? 4.403 0.254 -12.867 1.00 93.00 157 VAL A CA 1
ATOM 1151 C C . VAL A 1 157 ? 2.922 0.555 -12.669 1.00 93.00 157 VAL A C 1
ATOM 1153 O O . VAL A 1 157 ? 2.210 -0.190 -11.998 1.00 93.00 157 VAL A O 1
ATOM 1156 N N . GLU A 1 158 ? 2.452 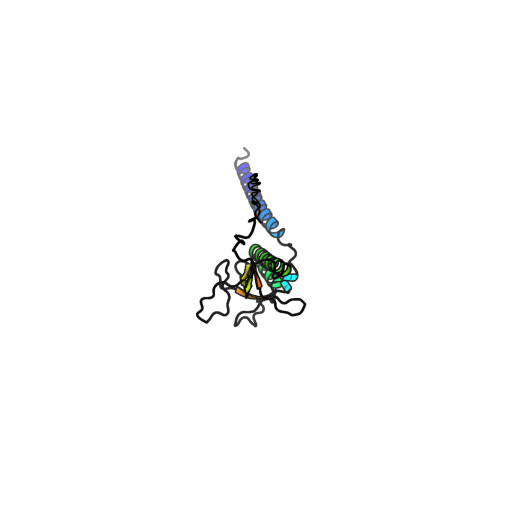1.632 -13.293 1.00 92.62 158 GLU A N 1
ATOM 1157 C CA . GLU A 1 158 ? 1.034 1.991 -13.357 1.00 92.62 158 GLU A CA 1
ATOM 1158 C C . GLU A 1 158 ? 0.600 2.295 -14.786 1.00 92.62 158 GLU A C 1
ATOM 1160 O O . GLU A 1 158 ? 1.382 2.792 -15.601 1.00 92.62 158 GLU A O 1
ATOM 1165 N N . ALA A 1 159 ? -0.670 2.031 -15.087 1.00 89.19 159 ALA A N 1
ATOM 1166 C CA . ALA A 1 159 ? -1.266 2.429 -16.352 1.00 89.19 159 ALA A CA 1
ATOM 1167 C C . ALA A 1 159 ? -1.230 3.960 -16.482 1.00 89.19 159 ALA A C 1
ATOM 1169 O O . ALA A 1 159 ? -1.544 4.685 -15.533 1.00 89.19 159 ALA A O 1
ATOM 1170 N N . SER A 1 160 ? -0.861 4.473 -17.656 1.00 82.12 160 SER A N 1
ATOM 1171 C CA . SER A 1 160 ? -1.075 5.891 -17.933 1.00 82.12 160 SER A CA 1
ATOM 1172 C C . SER A 1 160 ? -2.573 6.167 -18.034 1.00 82.12 160 SER A C 1
ATOM 1174 O O . SER A 1 160 ? -3.342 5.375 -18.569 1.00 82.12 160 SER A O 1
ATOM 1176 N N . ALA A 1 161 ? -2.995 7.320 -17.516 1.00 68.56 161 ALA A N 1
ATOM 1177 C CA . ALA A 1 161 ? -4.381 7.777 -17.610 1.00 68.56 161 ALA A CA 1
ATOM 1178 C C . ALA A 1 161 ? -4.797 8.162 -19.046 1.00 68.56 161 ALA A C 1
ATOM 1180 O O . ALA A 1 161 ? -5.940 8.553 -19.264 1.00 68.56 161 ALA A O 1
ATOM 1181 N N . SER A 1 162 ? -3.882 8.076 -20.014 1.00 52.84 162 SER A N 1
ATOM 1182 C CA . SER A 1 162 ? -4.159 8.353 -21.415 1.00 52.84 162 SER A CA 1
ATOM 1183 C C . SER A 1 162 ? -4.666 7.068 -22.072 1.00 52.84 162 SER A C 1
ATOM 1185 O O . SER A 1 162 ? -3.881 6.124 -22.199 1.00 52.84 162 SER A O 1
ATOM 1187 N N . PRO A 1 163 ? -5.929 6.986 -22.525 1.00 49.22 163 PRO A N 1
ATOM 1188 C CA . PRO A 1 163 ? -6.249 5.990 -23.536 1.00 49.22 163 PRO A CA 1
ATOM 1189 C C . PRO A 1 163 ? -5.316 6.228 -24.738 1.00 49.22 163 PRO A C 1
ATOM 1191 O O . PRO A 1 163 ? -4.994 7.386 -25.027 1.00 49.22 163 PRO A O 1
ATOM 1194 N N . PRO A 1 164 ? -4.843 5.181 -25.432 1.00 50.44 164 PRO A N 1
ATOM 1195 C CA . PRO A 1 164 ? -4.211 5.367 -26.727 1.00 50.44 164 PRO A CA 1
ATOM 1196 C C . PRO A 1 164 ? -5.275 5.904 -27.692 1.00 50.44 164 PRO A C 1
ATOM 1198 O O . PRO A 1 164 ? -5.980 5.146 -28.352 1.00 50.44 164 PRO A O 1
ATOM 1201 N N . GLU A 1 165 ? -5.447 7.222 -27.745 1.00 53.53 165 GLU A N 1
ATOM 1202 C CA . GLU A 1 165 ? -6.099 7.852 -28.882 1.00 53.53 165 GLU A CA 1
ATOM 1203 C C . GLU A 1 165 ? -5.186 7.646 -30.099 1.00 53.53 165 GLU A C 1
ATOM 1205 O O . GLU A 1 165 ? -4.003 7.981 -30.062 1.00 53.53 165 GLU A O 1
ATOM 1210 N N . SER A 1 166 ? -5.761 7.108 -31.178 1.00 52.34 166 SER A N 1
ATOM 1211 C CA . SER A 1 166 ? -5.195 7.058 -32.532 1.00 52.34 166 SER A CA 1
ATOM 1212 C C . SER A 1 166 ? -4.082 6.030 -32.810 1.00 52.34 166 SER A C 1
ATOM 1214 O O . SER A 1 166 ? -2.907 6.375 -32.921 1.00 52.34 166 SER A O 1
ATOM 1216 N N . SER A 1 167 ? -4.494 4.804 -33.146 1.00 47.19 167 SER A N 1
ATOM 1217 C CA . SER A 1 167 ? -4.060 4.157 -34.403 1.00 47.19 167 SER A CA 1
ATOM 1218 C C . SER A 1 167 ? -4.925 2.929 -34.724 1.00 47.19 167 SER A C 1
ATOM 1220 O O . SER A 1 167 ? -4.413 1.827 -34.908 1.00 47.19 167 SER A O 1
ATOM 1222 N N . ALA A 1 168 ? -6.246 3.113 -34.756 1.00 49.56 168 ALA A N 1
ATOM 1223 C CA . ALA A 1 168 ? -7.168 2.182 -35.396 1.00 49.56 168 ALA A CA 1
ATOM 1224 C C . ALA A 1 168 ? -7.697 2.845 -36.677 1.00 49.56 168 ALA A C 1
ATOM 1226 O O . ALA A 1 168 ? -8.227 3.950 -36.629 1.00 49.56 168 ALA A O 1
ATOM 1227 N N . GLU A 1 169 ? -7.477 2.144 -37.790 1.00 49.88 169 GLU A N 1
ATOM 1228 C CA . GLU A 1 169 ? -8.167 2.251 -39.081 1.00 49.88 169 GLU A CA 1
ATOM 1229 C C . GLU A 1 169 ? -7.980 3.536 -39.907 1.00 49.88 169 GLU A C 1
ATOM 1231 O O . GLU A 1 169 ? -8.793 4.453 -39.930 1.00 49.88 169 GLU A O 1
ATOM 1236 N N . LYS A 1 170 ? -6.919 3.518 -40.726 1.00 46.62 170 LYS A N 1
ATOM 1237 C CA . LYS A 1 170 ? -6.986 4.012 -42.109 1.00 46.62 170 LYS A CA 1
ATOM 1238 C C . LYS A 1 170 ? -6.814 2.824 -43.066 1.00 46.62 170 LYS A C 1
ATOM 1240 O O . LYS A 1 170 ? -5.823 2.704 -43.774 1.00 46.62 170 LYS A O 1
ATOM 1245 N N . ALA A 1 171 ? -7.755 1.899 -42.976 1.00 55.94 171 ALA A N 1
ATOM 1246 C CA . ALA A 1 171 ? -8.191 0.994 -44.032 1.00 55.94 171 ALA A CA 1
ATOM 1247 C C . ALA A 1 171 ? -9.695 1.317 -44.110 1.00 55.94 171 ALA A C 1
ATOM 1249 O O . ALA A 1 171 ? -10.312 1.451 -43.065 1.00 55.94 171 ALA A O 1
ATOM 1250 N N . GLU A 1 172 ? -10.343 1.622 -45.220 1.00 55.31 172 GLU A N 1
ATOM 1251 C CA . GLU A 1 172 ? -10.181 1.244 -46.611 1.00 55.31 172 GLU A CA 1
ATOM 1252 C C . GLU A 1 172 ? -10.810 2.385 -47.435 1.00 55.31 172 GLU A C 1
ATOM 1254 O O . GLU A 1 172 ? -11.848 2.902 -47.047 1.00 55.31 172 GLU A O 1
ATOM 1259 N N . ASP A 1 173 ? -10.186 2.790 -48.536 1.00 49.28 173 ASP A N 1
ATOM 1260 C CA . ASP A 1 173 ? -10.899 3.298 -49.717 1.00 49.28 173 ASP A CA 1
ATOM 1261 C C . ASP A 1 173 ? -9.951 3.079 -50.898 1.00 49.28 173 ASP A C 1
ATOM 1263 O O . ASP A 1 173 ? -9.165 3.935 -51.311 1.00 49.28 173 ASP A O 1
ATOM 1267 N N . ALA A 1 174 ? -9.932 1.820 -51.334 1.00 57.22 174 ALA A N 1
ATOM 1268 C CA . ALA A 1 174 ? -9.521 1.453 -52.673 1.00 57.22 174 ALA A CA 1
ATOM 1269 C C . ALA A 1 174 ? -10.694 1.811 -53.592 1.00 57.22 174 ALA A C 1
ATOM 1271 O O . ALA A 1 174 ? -11.566 0.979 -53.834 1.00 57.22 174 ALA A O 1
ATOM 1272 N N . ASP A 1 175 ? -10.735 3.064 -54.043 1.00 54.81 175 ASP A N 1
ATOM 1273 C CA . ASP A 1 175 ? -11.624 3.460 -55.128 1.00 54.81 175 ASP A CA 1
ATOM 1274 C C . ASP A 1 175 ? -11.005 2.961 -56.440 1.00 54.81 175 ASP A C 1
ATOM 1276 O O . ASP A 1 175 ? -9.911 3.359 -56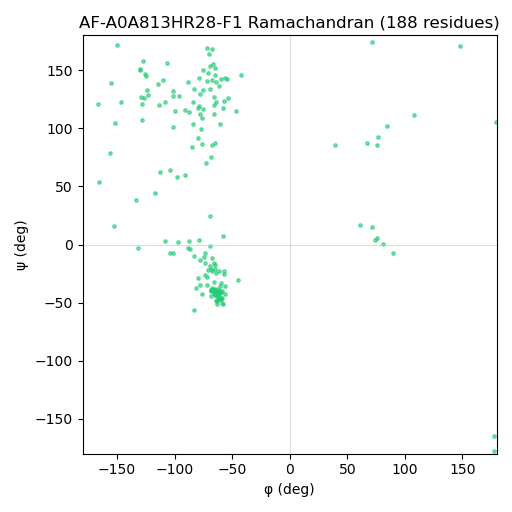.854 1.00 54.81 175 ASP A O 1
ATOM 1280 N N . ASN A 1 176 ? -11.662 1.948 -56.989 1.00 59.44 176 ASN A N 1
ATOM 1281 C CA . ASN A 1 176 ? -11.346 1.279 -58.233 1.00 59.44 176 ASN A CA 1
ATOM 1282 C C . ASN A 1 176 ? -11.990 2.089 -59.365 1.00 59.44 176 ASN A C 1
ATOM 1284 O O . ASN A 1 176 ? -13.097 1.767 -59.787 1.00 59.44 176 ASN A O 1
ATOM 1288 N N . ASP A 1 177 ? -11.311 3.137 -59.833 1.00 57.66 177 ASP A N 1
ATOM 1289 C CA . ASP A 1 177 ? -11.684 3.830 -61.070 1.00 57.66 177 ASP A CA 1
ATOM 1290 C C . ASP A 1 177 ? -11.170 3.008 -62.266 1.00 57.66 177 ASP A C 1
ATOM 1292 O O . ASP A 1 177 ? -10.018 3.112 -62.702 1.00 57.66 177 ASP A O 1
ATOM 1296 N N . GLU A 1 178 ? -12.035 2.118 -62.755 1.00 61.66 178 GLU A N 1
ATOM 1297 C CA . GLU A 1 178 ? -11.961 1.565 -64.105 1.00 61.66 178 GLU A CA 1
ATOM 1298 C C . GLU A 1 178 ? -12.255 2.700 -65.101 1.00 61.66 178 GLU A C 1
ATOM 1300 O O . GLU A 1 178 ? -13.396 2.882 -65.512 1.00 61.66 178 GLU A O 1
ATOM 1305 N N . ASP A 1 179 ? -11.234 3.477 -65.480 1.00 59.72 179 ASP A N 1
ATOM 1306 C CA . ASP A 1 179 ? -11.340 4.399 -66.617 1.00 59.72 179 ASP A CA 1
ATOM 1307 C C . ASP A 1 179 ? -11.222 3.587 -67.913 1.00 59.72 179 ASP A C 1
ATOM 1309 O O . ASP A 1 179 ? -10.147 3.141 -68.339 1.00 59.72 179 ASP A O 1
ATOM 1313 N N . ASP A 1 180 ? -12.391 3.321 -68.488 1.00 65.38 180 ASP A N 1
ATOM 1314 C CA . ASP A 1 180 ? -12.569 2.742 -69.797 1.00 65.38 180 ASP A CA 1
ATOM 1315 C C . ASP A 1 180 ? -12.385 3.812 -70.883 1.00 65.38 180 ASP A C 1
ATOM 1317 O O . ASP A 1 180 ? -13.166 4.740 -71.049 1.00 65.38 180 ASP A O 1
ATOM 1321 N N . GLY A 1 181 ? -11.377 3.610 -71.727 1.00 64.06 181 GLY A N 1
ATOM 1322 C CA . GLY A 1 181 ? -11.409 4.117 -73.096 1.00 64.06 181 GLY A CA 1
ATOM 1323 C C . GLY A 1 181 ? -10.497 5.301 -73.408 1.00 64.06 181 GLY A C 1
ATOM 1324 O O . GLY A 1 181 ? -10.792 6.450 -73.122 1.00 64.06 181 GLY A O 1
ATOM 1325 N N . SER A 1 182 ? -9.472 5.033 -74.217 1.00 62.19 182 SER A N 1
ATOM 1326 C CA . SER A 1 182 ? -9.538 5.437 -75.628 1.00 62.19 182 SER A CA 1
ATOM 1327 C C . SER A 1 182 ? -8.437 4.739 -76.418 1.00 62.19 182 SER A C 1
ATOM 1329 O O . SER A 1 182 ? -7.248 4.860 -76.124 1.00 62.19 182 SER A O 1
ATOM 1331 N N . LEU A 1 183 ? -8.855 3.981 -77.427 1.00 61.38 183 LEU A N 1
ATOM 1332 C CA . LEU A 1 183 ? -8.019 3.485 -78.512 1.00 61.38 183 LEU A CA 1
ATOM 1333 C C . LEU A 1 183 ? -7.931 4.588 -79.567 1.00 61.38 183 LEU A C 1
ATOM 1335 O O . LEU A 1 183 ? -8.873 4.701 -80.339 1.00 61.38 183 LEU A O 1
ATOM 1339 N N . ASP A 1 184 ? -6.826 5.330 -79.669 1.00 59.78 184 ASP A N 1
ATOM 1340 C CA . ASP A 1 184 ? -6.597 6.195 -80.835 1.00 59.78 184 ASP A CA 1
ATOM 1341 C C . ASP A 1 184 ? -5.112 6.316 -81.219 1.00 59.78 184 ASP A C 1
ATOM 1343 O O . ASP A 1 184 ? -4.283 6.764 -80.430 1.00 59.78 184 ASP A O 1
ATOM 1347 N N . GLY A 1 185 ? -4.829 5.953 -82.479 1.00 59.72 185 GLY A N 1
ATOM 1348 C CA . GLY A 1 185 ? -3.646 6.320 -83.276 1.00 59.72 185 GLY A CA 1
ATOM 1349 C C . GLY A 1 185 ? -2.422 5.429 -83.049 1.00 59.72 185 GLY A C 1
ATOM 1350 O O . GLY A 1 185 ? -1.740 5.553 -82.043 1.00 59.72 185 GLY A O 1
ATOM 1351 N N . PHE A 1 186 ? -2.050 4.466 -83.899 1.00 60.53 186 PHE A N 1
ATOM 1352 C CA . PHE A 1 186 ? -1.899 4.512 -85.361 1.00 60.53 186 PHE A CA 1
ATOM 1353 C C . PHE A 1 186 ? -1.282 5.822 -85.851 1.00 60.53 186 PHE A C 1
ATOM 1355 O O . PHE A 1 186 ? -2.010 6.715 -86.249 1.00 60.53 186 PHE A O 1
ATOM 1362 N N . ASP A 1 187 ? 0.048 5.902 -85.857 1.00 59.09 187 ASP A N 1
ATOM 1363 C CA . ASP A 1 187 ? 0.760 6.455 -87.008 1.00 59.09 187 ASP A CA 1
ATOM 1364 C C . ASP A 1 187 ? 2.162 5.834 -87.099 1.00 59.09 187 ASP A C 1
ATOM 1366 O O . ASP A 1 187 ? 3.078 6.095 -86.318 1.00 59.09 187 ASP A O 1
ATOM 1370 N N . ASP A 1 188 ? 2.240 4.921 -88.065 1.00 68.44 188 ASP A N 1
ATOM 1371 C CA . ASP A 1 188 ? 3.394 4.582 -88.890 1.00 68.44 188 ASP A CA 1
ATOM 1372 C C . ASP A 1 188 ? 4.132 5.860 -89.329 1.00 68.44 188 ASP A C 1
ATOM 1374 O O . ASP A 1 188 ? 3.475 6.873 -89.528 1.00 68.44 188 ASP A O 1
ATOM 1378 N N . HIS A 1 189 ? 5.460 5.835 -89.459 1.00 56.69 189 HIS A N 1
ATOM 1379 C CA . HIS A 1 189 ? 6.215 6.390 -90.597 1.00 56.69 189 HIS A CA 1
ATOM 1380 C C . HIS A 1 189 ? 7.720 6.173 -90.352 1.00 56.69 189 HIS A C 1
ATOM 1382 O O . HIS A 1 189 ? 8.330 6.816 -89.499 1.00 56.69 189 HIS A O 1
ATOM 1388 N N . SER A 1 190 ? 8.244 5.199 -91.105 1.00 67.75 190 SER A N 1
ATOM 1389 C CA . SER A 1 190 ? 9.556 5.118 -91.785 1.00 67.75 190 SER A CA 1
ATOM 1390 C C . SER A 1 190 ? 10.707 6.023 -91.332 1.00 67.75 190 SER A C 1
ATOM 1392 O O . SER A 1 190 ? 10.581 7.261 -91.453 1.00 67.75 190 SER A O 1
#

Radius of gyration: 31.64 Å; Cα contacts (8 Å, |Δi|>4): 226; chains: 1; bounding box: 76×37×124 Å

Foldseek 3Di:
DPDPPVVVVVVVVVVVVVVVVVVVVVVVVLVVVPPPPQPPLQQQKAWAAFVPCPPPPPDDGTVSSVLVSCVVVVNPQLSVQLSVQVVQQVVVVVVPPVPDDKDWAWWKAASPRNHIAHFDDDDPPDDGPFGQDPPPRDRNITIIWGADPVRDTDTTIDDDPDDPDDDPDPDDDPPDPPPDDDDDDDDDDD

pLDDT: mean 81.42, std 16.9, range [46.62, 98.06]